Protein AF-A0A368X434-F1 (afdb_monomer)

Foldseek 3Di:
DDDPVVVVVLVVVLVVLVVLLVQCLVPVLVSVLVVLVVQLVVDPDPVSNVVSVVVNVCSVVPVVNVVVSNCSNVDAPLLCNFAVCLVCRQQNVPLVVLQVVVCVVVVHHDDSEEEDAQFLAAPDQFDPDPSNPDPRPDGDDPVVVLVVVVVCSVSSHQEYEYEHRALLPHPCSLVNLQVSSSHAYEYEHCCPPDDPVNVVSCSVSSRYYYDHDDQDPPVRRVVRD

Nearest PDB structures (foldseek):
  5v1t-assembly1_A  TM=7.705E-01  e=2.080E-06  Streptococcus suis
  7voc-assembly1_C  TM=8.929E-01  e=8.721E-05  Streptomyces griseochromogenes
  5v1s-assembly1_A  TM=6.194E-01  e=1.750E-06  Streptococcus suis
  1s2v-assembly1_A  TM=4.795E-01  e=2.158E+00  Mytilus edulis
  2dua-assembly1_A  TM=4.773E-01  e=3.046E+00  Variovorax sp. Pal2

pLDDT: mean 91.44, std 7.28, range [45.44, 98.62]

Structure (mmCIF, N/CA/C/O backbone):
data_AF-A0A368X434-F1
#
_entry.id   AF-A0A368X434-F1
#
loop_
_atom_site.group_PDB
_atom_site.id
_atom_site.type_symbol
_atom_site.label_atom_id
_atom_site.label_alt_id
_atom_site.label_comp_id
_atom_site.label_asym_id
_atom_site.label_entity_id
_atom_site.label_seq_id
_atom_site.pdbx_PDB_ins_code
_atom_site.Cartn_x
_atom_site.Cartn_y
_atom_site.Cartn_z
_atom_site.occupancy
_atom_site.B_iso_or_equiv
_atom_site.auth_seq_id
_atom_site.auth_comp_id
_atom_site.auth_asym_id
_atom_site.auth_atom_id
_atom_site.pdbx_PDB_model_num
ATOM 1 N N . MET A 1 1 ? -37.168 -1.268 6.144 1.00 45.44 1 MET A N 1
ATOM 2 C CA . MET A 1 1 ? -35.819 -0.703 5.942 1.00 45.44 1 MET A CA 1
ATOM 3 C C . MET A 1 1 ? -34.901 -1.423 6.917 1.00 45.44 1 MET A C 1
ATOM 5 O O . MET A 1 1 ? -34.927 -1.106 8.097 1.00 45.44 1 MET A O 1
ATOM 9 N N . SER A 1 2 ? -34.226 -2.485 6.481 1.00 58.44 2 SER A N 1
ATOM 10 C CA . SER A 1 2 ? -33.200 -3.151 7.290 1.00 58.44 2 SER A CA 1
ATOM 11 C C . SER A 1 2 ? -31.906 -2.361 7.135 1.00 58.44 2 SER A C 1
ATOM 13 O O . SER A 1 2 ? -31.453 -2.149 6.014 1.00 58.44 2 SER A O 1
ATOM 15 N N . ILE A 1 3 ? -31.354 -1.869 8.240 1.00 70.50 3 ILE A N 1
ATOM 16 C CA . ILE A 1 3 ? -30.022 -1.263 8.244 1.00 70.50 3 ILE A CA 1
ATOM 17 C C . ILE A 1 3 ? -29.019 -2.413 8.219 1.00 70.50 3 ILE A C 1
ATOM 19 O O . ILE A 1 3 ? -29.060 -3.276 9.094 1.00 70.50 3 ILE A O 1
ATOM 23 N N . ASP A 1 4 ? -28.142 -2.428 7.220 1.00 82.62 4 ASP A N 1
ATOM 24 C CA . ASP A 1 4 ? -26.972 -3.300 7.218 1.00 82.62 4 ASP A CA 1
ATOM 25 C C . ASP A 1 4 ? -25.975 -2.768 8.257 1.00 82.62 4 ASP A C 1
ATOM 27 O O . ASP A 1 4 ? -25.385 -1.693 8.102 1.00 82.62 4 ASP A O 1
ATOM 31 N N . PHE A 1 5 ? -25.849 -3.493 9.366 1.00 82.06 5 PHE A N 1
ATOM 32 C CA . PHE A 1 5 ? -24.992 -3.093 10.474 1.00 82.06 5 PHE A CA 1
ATOM 33 C C . PHE A 1 5 ? -23.502 -3.193 10.139 1.00 82.06 5 PHE A C 1
ATOM 35 O O . PHE A 1 5 ? -22.731 -2.416 10.700 1.00 82.06 5 PHE A O 1
ATOM 42 N N . GLU A 1 6 ? -23.089 -4.075 9.227 1.00 78.25 6 GLU A N 1
ATOM 43 C CA . GLU A 1 6 ? -21.686 -4.160 8.807 1.00 78.25 6 GLU A CA 1
ATOM 44 C C . GLU A 1 6 ? -21.321 -2.973 7.924 1.00 78.25 6 GLU A C 1
ATOM 46 O O . GLU A 1 6 ? -20.321 -2.292 8.171 1.00 78.25 6 GLU A O 1
ATOM 51 N N . LEU A 1 7 ? -22.203 -2.615 6.988 1.00 81.38 7 LEU A N 1
ATOM 52 C CA . LEU A 1 7 ? -22.040 -1.396 6.200 1.00 81.38 7 LEU A CA 1
ATOM 53 C C . LEU A 1 7 ? -22.018 -0.142 7.093 1.00 81.38 7 LEU A C 1
ATOM 55 O O . LEU A 1 7 ? -21.195 0.755 6.893 1.00 81.38 7 LEU A O 1
ATOM 59 N N . ALA A 1 8 ? -22.878 -0.084 8.115 1.00 85.12 8 ALA A N 1
ATOM 60 C CA . ALA A 1 8 ? -22.905 1.022 9.069 1.00 85.12 8 ALA A CA 1
ATOM 61 C C . ALA A 1 8 ? -21.618 1.107 9.909 1.00 85.12 8 ALA A C 1
ATOM 63 O O . ALA A 1 8 ? -21.087 2.205 10.101 1.00 85.12 8 ALA A O 1
ATOM 64 N N . LYS A 1 9 ? -21.082 -0.031 10.380 1.00 84.75 9 LYS A N 1
ATOM 65 C CA . LYS A 1 9 ? -19.790 -0.089 11.084 1.00 84.75 9 LYS A CA 1
ATOM 66 C C . LYS A 1 9 ? -18.654 0.379 10.178 1.00 84.75 9 LYS A C 1
ATOM 68 O O . LYS A 1 9 ? -17.871 1.227 10.607 1.00 84.75 9 LYS A O 1
ATOM 73 N N . LYS A 1 10 ? -18.595 -0.109 8.932 1.00 83.31 10 LYS A N 1
ATOM 74 C CA . LYS A 1 10 ? -17.589 0.295 7.936 1.00 83.31 10 LYS A CA 1
ATOM 75 C C . LYS A 1 10 ? -17.624 1.795 7.686 1.00 83.31 10 LYS A C 1
ATOM 77 O O . LYS A 1 10 ? -16.596 2.460 7.790 1.00 83.31 10 LYS A O 1
ATOM 82 N N . TYR A 1 11 ? -18.813 2.350 7.466 1.00 86.75 11 TYR A N 1
ATOM 83 C CA . TYR A 1 11 ? -18.994 3.788 7.290 1.00 86.75 11 TYR A CA 1
ATOM 84 C C . TYR A 1 11 ? -18.564 4.597 8.525 1.00 86.75 11 TYR A C 1
ATOM 86 O O . TYR A 1 11 ? -17.895 5.622 8.396 1.00 86.75 11 TYR A O 1
ATOM 94 N N . ALA A 1 12 ? -18.908 4.145 9.735 1.00 88.94 12 ALA A N 1
ATOM 95 C CA . ALA A 1 12 ? -18.505 4.821 10.966 1.00 88.94 12 ALA A CA 1
ATOM 96 C C .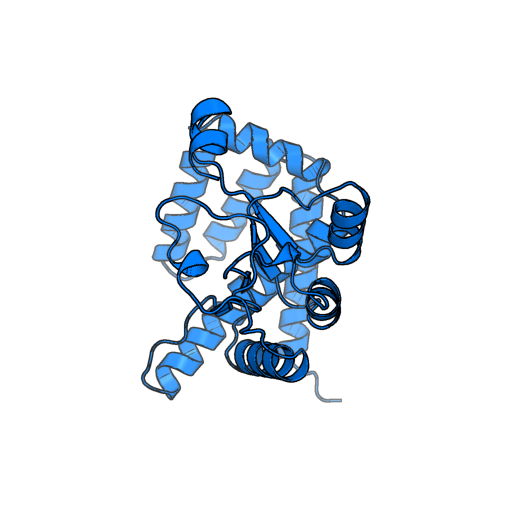 ALA A 1 12 ? -16.979 4.805 11.157 1.00 88.94 12 ALA A C 1
ATOM 98 O O . ALA A 1 12 ? -16.391 5.841 11.468 1.00 88.94 12 ALA A O 1
ATOM 99 N N . ALA A 1 13 ? -16.334 3.661 10.928 1.00 85.94 13 ALA A N 1
ATOM 100 C CA . ALA A 1 13 ? -14.883 3.527 10.994 1.00 85.94 13 ALA A CA 1
ATOM 101 C C . ALA A 1 13 ? -14.175 4.400 9.946 1.00 85.94 13 ALA A C 1
ATOM 103 O O . ALA A 1 13 ? -13.240 5.116 10.299 1.00 85.94 13 ALA A O 1
ATOM 104 N N . ASP A 1 14 ? -14.666 4.428 8.701 1.00 86.38 14 ASP A N 1
ATOM 105 C CA . ASP A 1 14 ? -14.166 5.319 7.645 1.00 86.38 14 ASP A CA 1
ATOM 106 C C . ASP A 1 14 ? -14.181 6.788 8.097 1.00 86.38 14 ASP A C 1
ATOM 108 O O . ASP A 1 14 ? -13.169 7.490 8.022 1.00 86.38 14 ASP A O 1
ATOM 112 N N . LYS A 1 15 ? -15.309 7.250 8.653 1.00 89.69 15 LYS A N 1
ATOM 113 C CA . LYS A 1 15 ? -15.434 8.620 9.169 1.00 89.69 15 LYS A CA 1
ATOM 114 C C . LYS A 1 15 ? -14.518 8.888 10.357 1.00 89.69 15 LYS A C 1
ATOM 116 O O . LYS A 1 15 ? -13.930 9.969 10.415 1.00 89.69 15 LYS A O 1
ATOM 121 N N . LEU A 1 16 ? -14.385 7.941 11.286 1.00 89.06 16 LEU A N 1
ATOM 122 C CA . LEU A 1 16 ? -13.510 8.082 12.451 1.00 89.06 16 LEU A CA 1
ATOM 123 C C . LEU A 1 16 ? -12.040 8.175 12.041 1.00 89.06 16 LEU A C 1
ATOM 125 O O . LEU A 1 16 ? -11.349 9.071 12.520 1.00 89.06 16 LEU A O 1
ATOM 129 N N . ILE A 1 17 ? -11.572 7.322 11.127 1.00 87.50 17 ILE A N 1
ATOM 130 C CA . ILE A 1 17 ? -10.186 7.368 10.644 1.00 87.50 17 ILE A CA 1
ATOM 131 C C . ILE A 1 17 ? -9.936 8.635 9.825 1.00 87.50 17 ILE A C 1
ATOM 133 O O . ILE A 1 17 ? -8.947 9.317 10.079 1.00 87.50 17 ILE A O 1
ATOM 137 N N . LYS A 1 18 ? -10.853 9.054 8.942 1.00 89.69 18 LYS A N 1
ATOM 138 C CA . LYS A 1 18 ? -10.736 10.350 8.242 1.00 89.69 18 LYS A CA 1
ATOM 139 C C . LYS A 1 18 ? -10.667 11.525 9.212 1.00 89.69 18 LYS A C 1
ATOM 141 O O . LYS A 1 18 ? -9.910 12.469 8.992 1.00 89.69 18 LYS A O 1
ATOM 146 N N . GLN A 1 19 ? -11.445 11.486 10.290 1.00 91.00 19 GLN A N 1
ATOM 147 C CA . GLN A 1 19 ? -11.397 12.517 11.319 1.00 91.00 19 GLN A CA 1
ATOM 148 C C . GLN A 1 19 ? -10.090 12.464 12.120 1.00 91.00 19 GLN A C 1
ATOM 150 O O . GLN A 1 19 ? -9.537 13.518 12.426 1.00 91.00 19 GLN A O 1
ATOM 155 N N . ALA A 1 20 ? -9.577 11.269 12.421 1.00 89.25 20 ALA A N 1
ATOM 156 C CA . ALA A 1 20 ? -8.287 11.083 13.076 1.00 89.25 20 ALA A CA 1
ATOM 157 C C . ALA A 1 20 ? -7.130 11.581 12.198 1.00 89.25 20 ALA A C 1
ATOM 159 O O . ALA A 1 20 ? -6.256 12.271 12.708 1.00 89.25 20 ALA A O 1
ATOM 160 N N . LEU A 1 21 ? -7.156 11.327 10.885 1.00 89.00 21 LEU A N 1
ATOM 161 C CA . LEU A 1 21 ? -6.181 11.863 9.929 1.00 89.00 21 LEU A CA 1
ATOM 162 C C . LEU A 1 21 ? -6.227 13.394 9.895 1.00 89.00 21 LEU A C 1
ATOM 164 O O . LEU A 1 21 ? -5.203 14.036 10.089 1.00 89.00 21 LEU A O 1
ATOM 168 N N . LYS A 1 22 ? -7.416 13.997 9.773 1.00 91.25 22 LYS A N 1
ATOM 169 C CA . LYS A 1 22 ? -7.577 15.463 9.846 1.00 91.25 22 LYS A CA 1
ATOM 170 C C . LYS A 1 22 ? -7.126 16.050 11.179 1.00 91.25 22 LYS A C 1
ATOM 172 O O . LYS A 1 22 ? -6.697 17.198 11.240 1.00 91.25 22 LYS A O 1
ATOM 177 N N . TYR A 1 23 ? -7.303 15.308 12.271 1.00 93.06 23 TYR A N 1
ATOM 178 C CA . TYR A 1 23 ? -6.805 15.713 13.577 1.00 93.06 23 TYR A CA 1
ATOM 179 C C . TYR A 1 23 ? -5.279 15.673 13.589 1.00 93.06 23 TYR A C 1
ATOM 181 O O . TYR A 1 23 ? -4.653 16.673 13.922 1.00 93.06 23 TYR A O 1
ATOM 189 N N . LEU A 1 24 ? -4.693 14.567 13.133 1.00 91.44 24 LEU A N 1
ATOM 190 C CA . LEU A 1 24 ? -3.254 14.384 13.013 1.00 91.44 24 LEU A CA 1
ATOM 191 C C . LEU A 1 24 ? -2.601 15.494 12.177 1.00 91.44 24 LEU A C 1
ATOM 193 O O . LEU A 1 24 ? -1.612 16.060 12.610 1.00 91.44 24 LEU A O 1
ATOM 197 N N . GLU A 1 25 ? -3.181 15.878 11.041 1.00 90.62 25 GLU A N 1
ATOM 198 C CA . GLU A 1 25 ? -2.638 16.917 10.149 1.00 90.62 25 GLU A CA 1
ATOM 199 C C . GLU A 1 25 ? -2.456 18.296 10.814 1.00 90.62 25 GLU A C 1
ATOM 201 O O . GLU A 1 25 ? -1.542 19.042 10.455 1.00 90.62 25 GLU A O 1
ATOM 206 N N . LYS A 1 26 ? -3.298 18.646 11.797 1.00 92.94 26 LYS A N 1
ATOM 207 C CA . LYS A 1 26 ? -3.257 19.965 12.461 1.00 92.94 26 LYS A CA 1
ATOM 208 C C . LYS A 1 26 ? -2.011 20.171 13.313 1.00 92.94 26 LYS A C 1
ATOM 210 O O . LYS A 1 26 ? -1.481 21.275 13.356 1.00 92.94 26 LYS A O 1
ATOM 215 N N . ASP A 1 27 ? -1.599 19.124 14.013 1.00 92.50 27 ASP A N 1
ATOM 216 C CA . ASP A 1 27 ? -0.396 19.093 14.841 1.00 92.50 27 ASP A CA 1
ATOM 217 C C . ASP A 1 27 ? 0.080 17.639 14.910 1.00 92.50 27 ASP A C 1
ATOM 219 O O . ASP A 1 27 ? -0.289 16.910 15.837 1.00 92.50 27 ASP A O 1
ATOM 223 N N . PRO A 1 28 ? 0.844 17.172 13.902 1.00 90.75 28 PRO A N 1
ATOM 224 C CA . PRO A 1 28 ? 1.226 15.771 13.822 1.00 90.75 28 PRO A CA 1
ATOM 225 C C . PRO A 1 28 ? 1.978 15.300 15.060 1.00 90.75 28 PRO A C 1
ATOM 227 O O . PRO A 1 28 ? 1.863 14.134 15.427 1.00 90.75 28 PRO A O 1
ATOM 230 N N . GLU A 1 29 ? 2.723 16.190 15.722 1.00 88.12 29 GLU A N 1
ATOM 231 C CA . GLU A 1 29 ? 3.570 15.787 16.831 1.00 88.12 29 GLU A CA 1
ATOM 232 C C . GLU A 1 29 ? 2.774 15.466 18.095 1.00 88.12 29 GLU A C 1
ATOM 234 O O . GLU A 1 29 ? 2.978 14.406 18.698 1.00 88.12 29 GLU A O 1
ATOM 239 N N . GLU A 1 30 ? 1.872 16.368 18.475 1.00 89.56 30 GLU A N 1
ATOM 240 C CA . GLU A 1 30 ? 1.053 16.223 19.678 1.00 89.56 30 GLU A CA 1
ATOM 241 C C . GLU A 1 30 ? -0.153 15.311 19.431 1.00 89.56 30 GLU A C 1
ATOM 243 O O . GLU A 1 30 ? -0.470 14.434 20.243 1.00 89.56 30 GLU A O 1
ATOM 248 N N . ASN A 1 31 ? -0.815 15.449 18.279 1.00 93.69 31 ASN A N 1
ATOM 249 C CA . ASN A 1 31 ? -2.068 14.742 18.021 1.00 93.69 31 ASN A CA 1
ATOM 250 C C . ASN A 1 31 ? -1.860 13.243 17.808 1.00 93.69 31 ASN A C 1
ATOM 252 O O . ASN A 1 31 ? -2.751 12.458 18.129 1.00 93.69 31 ASN A O 1
ATOM 256 N N . PHE A 1 32 ? -0.685 12.815 17.343 1.00 91.56 32 PHE A N 1
ATOM 257 C CA . PHE A 1 32 ? -0.368 11.392 17.241 1.00 91.56 32 PHE A CA 1
ATOM 258 C C . PHE A 1 32 ? -0.341 10.698 18.599 1.00 91.56 32 PHE A C 1
ATOM 260 O O . PHE A 1 32 ? -0.950 9.641 18.754 1.00 91.56 32 PHE A O 1
ATOM 267 N N . LEU A 1 33 ? 0.290 11.308 19.607 1.00 91.25 33 LEU A N 1
ATOM 268 C CA . LEU A 1 33 ? 0.293 10.763 20.966 1.00 91.25 33 LEU A CA 1
ATOM 269 C C . LEU A 1 33 ? -1.126 10.660 21.528 1.00 91.25 33 LEU A C 1
ATOM 271 O O . LEU A 1 33 ? -1.478 9.638 22.112 1.00 91.25 33 LEU A O 1
ATOM 275 N N . GLN A 1 34 ? -1.961 11.670 21.283 1.00 91.94 34 GLN A N 1
ATOM 276 C CA . GLN A 1 34 ? -3.352 11.663 21.731 1.00 91.94 34 GLN A CA 1
ATOM 277 C C . GLN A 1 34 ? -4.197 10.597 21.020 1.00 91.94 34 GLN A C 1
ATOM 279 O O . GLN A 1 34 ? -5.016 9.934 21.658 1.00 91.94 34 GLN A O 1
ATOM 284 N N . ILE A 1 35 ? -3.984 10.383 19.717 1.00 90.25 35 ILE A N 1
ATOM 285 C CA . ILE A 1 35 ? -4.623 9.293 18.965 1.00 90.25 35 ILE A CA 1
ATOM 286 C C . ILE A 1 35 ? -4.224 7.939 19.561 1.00 90.25 35 ILE A C 1
ATOM 288 O O . ILE A 1 35 ? -5.091 7.094 19.788 1.00 90.25 35 ILE A O 1
ATOM 292 N N . LEU A 1 36 ? -2.940 7.741 19.872 1.00 90.00 36 LEU A N 1
ATOM 293 C CA . LEU A 1 36 ? -2.462 6.515 20.513 1.00 90.00 36 LEU A CA 1
ATOM 294 C C . LEU A 1 36 ? -3.047 6.334 21.921 1.00 90.00 36 LEU A C 1
ATOM 296 O O . LEU A 1 36 ? -3.423 5.221 22.273 1.00 90.00 36 LEU A O 1
ATOM 300 N N . AS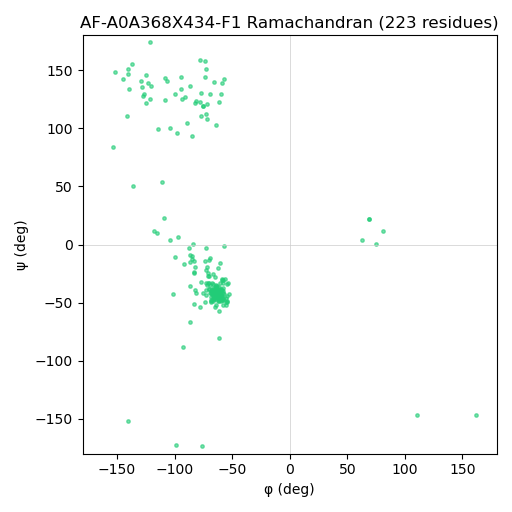P A 1 37 ? -3.193 7.404 22.706 1.00 90.94 37 ASP A N 1
ATOM 301 C CA . ASP A 1 37 ? -3.836 7.356 24.027 1.00 90.94 37 ASP A CA 1
ATOM 302 C C . ASP A 1 37 ? -5.310 6.937 23.945 1.00 90.94 37 ASP A C 1
ATOM 304 O O . ASP A 1 37 ? -5.795 6.171 24.783 1.00 90.94 37 ASP A O 1
ATOM 308 N N . ILE A 1 38 ? -6.039 7.424 22.936 1.00 88.25 38 ILE A N 1
ATOM 309 C CA . ILE A 1 38 ? -7.415 6.991 22.665 1.00 88.25 38 ILE A CA 1
ATOM 310 C C . ILE A 1 38 ? -7.418 5.517 22.244 1.00 88.25 38 ILE A C 1
ATOM 312 O O . ILE A 1 38 ? -8.192 4.728 22.788 1.00 88.25 38 ILE A O 1
ATOM 316 N N . GLY A 1 39 ? -6.526 5.129 21.330 1.00 84.88 39 GLY A N 1
ATOM 317 C CA . GLY A 1 39 ? -6.377 3.748 20.875 1.00 84.88 39 GLY A CA 1
ATOM 318 C C . GLY A 1 39 ? -6.089 2.775 22.021 1.00 84.88 39 GLY A C 1
ATOM 319 O O . GLY A 1 39 ? -6.716 1.723 22.103 1.00 84.88 39 GLY A O 1
ATOM 320 N N . GLU A 1 40 ? -5.210 3.144 22.956 1.00 85.94 40 GLU A N 1
ATOM 321 C CA . GLU A 1 40 ? -4.861 2.330 24.128 1.00 85.94 40 GLU A CA 1
ATOM 322 C C . GLU A 1 40 ? -6.079 2.079 25.031 1.00 85.94 40 GLU A C 1
ATOM 324 O O . GLU A 1 40 ? -6.257 0.969 25.536 1.00 85.94 40 GLU A O 1
ATOM 329 N N . LYS A 1 41 ? -6.951 3.085 25.195 1.00 87.50 41 LYS A N 1
ATOM 330 C CA . LYS A 1 41 ? -8.202 2.968 25.966 1.00 87.50 41 LYS A CA 1
ATOM 331 C C . LYS A 1 41 ? -9.251 2.100 25.270 1.00 87.50 41 LYS A C 1
ATOM 333 O O . LYS A 1 41 ? -10.039 1.448 25.950 1.00 87.50 41 LYS A O 1
ATOM 338 N N . LEU A 1 42 ? -9.281 2.110 23.937 1.00 82.12 42 LEU A N 1
ATOM 339 C CA . LEU A 1 42 ? -10.222 1.321 23.134 1.00 82.12 42 LEU A CA 1
ATOM 340 C C . LEU A 1 42 ? -9.753 -0.124 22.911 1.00 82.12 42 LEU A C 1
ATOM 342 O O . LEU A 1 42 ? -10.574 -1.009 22.660 1.00 82.12 42 LEU A O 1
ATOM 346 N N . ALA A 1 43 ? -8.447 -0.380 23.003 1.00 79.38 43 ALA A N 1
ATOM 347 C CA . ALA A 1 43 ? -7.869 -1.699 22.810 1.00 79.38 43 ALA A CA 1
ATOM 348 C C . ALA A 1 43 ? -8.406 -2.703 23.846 1.00 79.38 43 ALA A C 1
ATOM 350 O O . ALA A 1 43 ? -8.255 -2.532 25.056 1.00 79.38 43 ALA A O 1
ATOM 351 N N . ARG A 1 44 ? -9.013 -3.793 23.361 1.00 79.69 44 ARG A N 1
ATOM 352 C CA . ARG A 1 44 ? -9.573 -4.855 24.216 1.00 79.69 44 ARG A CA 1
ATOM 353 C C . ARG A 1 44 ? -8.548 -5.916 24.610 1.00 79.69 44 ARG A C 1
ATOM 355 O O . ARG A 1 44 ? -8.606 -6.413 25.728 1.00 79.69 44 ARG A O 1
ATOM 362 N N . ARG A 1 45 ? -7.622 -6.253 23.707 1.00 76.50 45 ARG A N 1
ATOM 363 C CA . ARG A 1 45 ? -6.614 -7.303 23.912 1.00 76.50 45 ARG A CA 1
ATOM 364 C C . ARG A 1 45 ? -5.303 -6.723 24.448 1.00 76.50 45 ARG A C 1
ATOM 366 O O . ARG A 1 45 ? -4.886 -5.635 24.045 1.00 76.50 45 ARG A O 1
ATOM 373 N N . ASP A 1 46 ? -4.633 -7.465 25.326 1.00 83.19 46 ASP A N 1
ATOM 374 C CA . ASP A 1 46 ? -3.400 -7.004 25.977 1.00 83.19 46 ASP A CA 1
ATOM 375 C C . ASP A 1 46 ? -2.226 -6.868 25.004 1.00 83.19 46 ASP A C 1
ATOM 377 O O . ASP A 1 46 ? -1.431 -5.936 25.121 1.00 83.19 46 ASP A O 1
ATOM 381 N N . ASN A 1 47 ? -2.154 -7.725 23.984 1.00 79.50 47 ASN A N 1
ATOM 382 C CA . ASN A 1 47 ? -1.160 -7.601 22.918 1.00 79.50 47 ASN A CA 1
ATOM 383 C C . ASN A 1 47 ? -1.298 -6.265 22.157 1.00 79.50 47 ASN A C 1
ATOM 385 O O . ASN A 1 47 ? -0.289 -5.621 21.881 1.00 79.50 47 ASN A O 1
ATOM 389 N N . HIS A 1 48 ? -2.523 -5.796 21.889 1.00 79.38 48 HIS A N 1
ATOM 390 C CA . HIS A 1 48 ? -2.760 -4.510 21.222 1.00 79.38 48 HIS A CA 1
ATOM 391 C C . HIS A 1 48 ? -2.367 -3.332 22.121 1.00 79.38 48 HIS A C 1
ATOM 393 O O . HIS A 1 48 ? -1.715 -2.396 21.662 1.00 79.38 48 HIS A O 1
ATOM 399 N N . LYS A 1 49 ? -2.695 -3.392 23.419 1.00 85.12 49 LYS A N 1
ATOM 400 C CA . LYS A 1 49 ? -2.255 -2.376 24.392 1.00 85.12 49 LYS A CA 1
ATOM 401 C C . LYS A 1 49 ? -0.730 -2.300 24.461 1.00 85.12 49 LYS A C 1
ATOM 403 O O . LYS A 1 49 ? -0.167 -1.208 24.452 1.00 85.12 49 LYS A O 1
ATOM 408 N N . ASN A 1 50 ? -0.057 -3.449 24.494 1.00 88.06 50 ASN A N 1
ATOM 409 C CA . ASN A 1 50 ? 1.402 -3.515 24.521 1.00 88.06 50 ASN A CA 1
ATOM 410 C C . ASN A 1 50 ? 2.023 -2.965 23.232 1.00 88.06 50 ASN A C 1
ATOM 412 O O . ASN A 1 50 ? 2.970 -2.186 23.311 1.00 88.06 50 ASN A O 1
ATOM 416 N N . ALA A 1 51 ? 1.458 -3.285 22.065 1.00 85.69 51 ALA A N 1
ATOM 417 C CA . ALA A 1 51 ? 1.899 -2.719 20.793 1.00 85.69 51 ALA A CA 1
ATOM 418 C C . ALA A 1 51 ? 1.802 -1.183 20.791 1.00 85.69 51 ALA A C 1
ATOM 420 O O . ALA A 1 51 ? 2.767 -0.507 20.446 1.00 85.69 51 ALA A O 1
ATOM 421 N N . ILE A 1 52 ? 0.685 -0.619 21.264 1.00 87.75 52 ILE A N 1
ATOM 422 C CA . ILE A 1 52 ? 0.504 0.839 21.351 1.00 87.75 52 ILE A CA 1
ATOM 423 C C . ILE A 1 52 ? 1.528 1.474 22.300 1.00 87.75 52 ILE A C 1
ATOM 425 O O . ILE A 1 52 ? 2.111 2.506 21.966 1.00 87.75 52 ILE A O 1
ATOM 429 N N . LYS A 1 53 ? 1.810 0.852 23.452 1.00 91.38 53 LYS A N 1
ATOM 430 C CA . LYS A 1 53 ? 2.852 1.331 24.377 1.00 91.38 53 LYS A CA 1
ATOM 431 C C . LYS A 1 53 ? 4.233 1.354 23.726 1.00 91.38 53 LYS A C 1
ATOM 433 O O . LYS A 1 53 ? 4.941 2.348 23.864 1.00 91.38 53 LYS A O 1
ATOM 438 N N . ILE A 1 54 ? 4.589 0.304 22.986 1.00 92.00 54 ILE A N 1
ATOM 439 C CA . ILE A 1 54 ? 5.854 0.231 22.242 1.00 92.00 54 ILE A CA 1
ATOM 440 C C . ILE A 1 54 ? 5.917 1.337 21.182 1.00 92.00 54 ILE A C 1
ATOM 442 O O . ILE A 1 54 ? 6.927 2.029 21.083 1.00 92.00 54 ILE A O 1
ATOM 446 N N . ILE A 1 55 ? 4.834 1.563 20.430 1.00 90.88 55 ILE A N 1
ATOM 447 C CA . ILE A 1 55 ? 4.765 2.638 19.427 1.00 90.88 55 ILE A CA 1
ATOM 448 C C . ILE A 1 55 ? 4.955 4.010 20.088 1.00 90.88 55 ILE A C 1
ATOM 450 O O . ILE A 1 55 ? 5.742 4.818 19.596 1.00 90.88 55 ILE A O 1
ATOM 454 N N . LYS A 1 56 ? 4.286 4.268 21.221 1.00 91.75 56 LYS A N 1
ATOM 455 C CA . LYS A 1 56 ? 4.431 5.518 21.987 1.00 91.75 56 LYS A CA 1
ATOM 456 C C . LYS A 1 56 ? 5.865 5.725 22.465 1.00 91.75 56 LYS A C 1
ATOM 458 O O . LYS A 1 56 ? 6.376 6.839 22.375 1.00 91.75 56 LYS A O 1
ATOM 463 N N . GLU A 1 57 ? 6.507 4.674 22.966 1.00 92.88 57 GLU A N 1
ATOM 464 C CA . GLU A 1 57 ? 7.890 4.748 23.433 1.00 92.88 57 GLU A CA 1
ATOM 465 C C . GLU A 1 57 ? 8.855 5.017 22.275 1.00 92.88 57 GLU A C 1
ATOM 467 O O . GLU A 1 57 ? 9.632 5.969 22.329 1.00 92.88 57 GLU A O 1
ATOM 472 N N . ASN A 1 58 ? 8.736 4.264 21.180 1.00 91.75 58 ASN A N 1
ATOM 473 C CA . ASN A 1 58 ? 9.545 4.462 19.977 1.00 91.75 58 ASN A CA 1
ATOM 474 C C . ASN A 1 58 ? 9.378 5.874 19.408 1.00 91.75 58 ASN A C 1
ATOM 476 O O . ASN A 1 58 ? 10.359 6.513 19.035 1.00 91.75 58 ASN A O 1
ATOM 480 N N . TYR A 1 59 ? 8.150 6.397 19.385 1.00 90.12 59 TYR A N 1
ATOM 481 C CA . TYR A 1 59 ? 7.874 7.759 18.939 1.00 90.12 59 TYR A CA 1
ATOM 482 C C . TYR A 1 59 ? 8.603 8.819 19.780 1.00 90.12 59 TYR A C 1
ATOM 484 O O . TYR A 1 59 ? 9.113 9.807 19.246 1.00 90.12 59 TYR A O 1
ATOM 492 N N . LYS A 1 60 ? 8.691 8.620 21.101 1.00 88.94 60 LYS A N 1
ATOM 493 C CA . LYS A 1 60 ? 9.394 9.543 22.004 1.00 88.94 60 LYS A CA 1
ATOM 494 C C . LYS A 1 60 ? 10.909 9.461 21.851 1.00 88.94 60 LYS A C 1
ATOM 496 O O . LYS A 1 60 ? 11.565 10.502 21.891 1.00 88.94 60 LYS A O 1
ATOM 501 N N . THR A 1 61 ? 11.442 8.256 21.667 1.00 91.75 61 THR A N 1
ATOM 502 C CA . THR A 1 61 ? 12.886 7.973 21.691 1.00 91.75 61 THR A CA 1
ATOM 503 C C . THR A 1 61 ? 13.558 8.039 20.323 1.00 91.75 61 THR A C 1
ATOM 505 O O . THR A 1 61 ? 14.777 8.175 20.261 1.00 91.75 61 THR A O 1
ATOM 508 N N . THR A 1 62 ? 12.794 7.998 19.226 1.00 91.94 62 THR A N 1
ATOM 509 C CA . THR A 1 62 ? 13.330 7.942 17.859 1.00 91.94 62 THR A CA 1
ATOM 510 C C . THR A 1 62 ? 12.994 9.220 17.078 1.00 91.94 62 THR A C 1
ATOM 512 O O . THR A 1 62 ? 11.902 9.332 16.512 1.00 91.94 62 THR A O 1
ATOM 515 N N . PRO A 1 63 ? 13.932 10.184 16.954 1.00 89.88 63 PRO A N 1
ATOM 516 C CA . PRO A 1 63 ? 13.702 11.449 16.242 1.00 89.88 63 PRO A CA 1
ATOM 517 C C . PRO A 1 63 ? 13.247 11.274 14.788 1.00 89.88 63 PRO A C 1
ATOM 519 O O . PRO A 1 63 ? 12.516 12.106 14.249 1.00 89.88 63 PRO A O 1
ATOM 522 N N . LEU A 1 64 ? 13.663 10.176 14.153 1.00 88.94 64 LEU A N 1
ATOM 523 C CA . LEU A 1 64 ? 13.312 9.864 12.775 1.00 88.94 64 LEU A CA 1
ATOM 524 C C . LEU A 1 64 ? 11.803 9.634 12.597 1.00 88.94 64 LEU A C 1
ATOM 526 O O . LEU A 1 64 ? 11.236 10.115 11.619 1.00 88.94 64 LEU A O 1
ATOM 530 N N . ILE A 1 65 ? 11.138 8.986 13.560 1.00 87.44 65 ILE A N 1
ATOM 531 C CA . ILE A 1 65 ? 9.686 8.751 13.503 1.00 87.44 65 ILE A CA 1
ATOM 532 C C . ILE A 1 65 ? 8.945 10.091 13.518 1.00 87.44 65 ILE A C 1
ATOM 534 O O . ILE A 1 65 ? 8.075 10.317 12.680 1.00 87.44 65 ILE A O 1
ATOM 538 N N . LYS A 1 66 ? 9.352 11.025 14.389 1.00 85.88 66 LYS A N 1
ATOM 539 C CA . LYS A 1 66 ? 8.795 12.389 14.423 1.00 85.88 66 LYS A CA 1
ATOM 540 C C . LYS A 1 66 ? 8.973 13.108 13.088 1.00 85.88 66 LYS A C 1
ATOM 542 O O . LYS A 1 66 ? 8.043 13.733 12.588 1.00 85.88 66 LYS A O 1
ATOM 547 N N . LYS A 1 67 ? 10.162 12.996 12.484 1.00 88.88 67 LYS A N 1
ATOM 548 C CA . LYS A 1 67 ? 10.456 13.604 11.179 1.00 88.88 67 LYS A CA 1
ATOM 549 C C . LYS A 1 67 ? 9.541 13.065 10.077 1.00 88.88 67 LYS A C 1
ATOM 551 O O . LYS A 1 67 ? 9.052 13.858 9.280 1.00 88.88 67 LYS A O 1
ATOM 556 N N . TYR A 1 68 ? 9.314 11.754 10.018 1.00 87.88 68 TYR A N 1
ATOM 557 C CA . TYR A 1 68 ? 8.416 11.163 9.021 1.00 87.88 68 TYR A CA 1
ATOM 558 C C . TYR A 1 68 ? 6.954 11.508 9.278 1.00 87.88 68 TYR A C 1
ATOM 560 O O . TYR A 1 68 ? 6.231 11.810 8.336 1.00 87.88 68 TYR A O 1
ATOM 568 N N . LEU A 1 69 ? 6.532 11.543 10.539 1.00 87.06 69 LEU A N 1
ATOM 569 C CA . LEU A 1 69 ? 5.163 11.888 10.895 1.00 87.06 69 LEU A CA 1
ATOM 570 C C . LEU A 1 69 ? 4.783 13.309 10.460 1.00 87.06 69 LEU A C 1
ATOM 572 O O . LEU A 1 69 ? 3.677 13.522 9.977 1.00 87.06 69 LEU A O 1
ATOM 576 N N . LYS A 1 70 ? 5.712 14.270 10.539 1.00 87.88 70 LYS A N 1
ATOM 577 C CA . LYS A 1 70 ? 5.502 15.639 10.027 1.00 87.88 70 LYS A CA 1
ATOM 578 C C . LYS A 1 70 ? 5.177 15.681 8.537 1.00 87.88 70 LYS A C 1
ATOM 580 O O . LYS A 1 70 ? 4.436 16.558 8.105 1.00 87.88 70 LYS A O 1
ATOM 585 N N . LYS A 1 71 ? 5.688 14.714 7.771 1.00 90.38 71 LYS A N 1
ATOM 586 C CA . LYS A 1 71 ? 5.422 14.605 6.335 1.00 90.38 71 LYS A CA 1
ATOM 587 C C . LYS A 1 71 ? 4.010 14.126 6.018 1.00 90.38 71 LYS A C 1
ATOM 589 O O . LYS A 1 71 ? 3.655 14.097 4.850 1.00 90.38 71 LYS A O 1
ATOM 594 N N . ILE A 1 72 ? 3.177 13.794 7.012 1.00 88.56 72 ILE A N 1
ATOM 595 C CA . ILE A 1 72 ? 1.763 13.469 6.775 1.00 88.56 72 ILE A CA 1
ATOM 596 C C . ILE A 1 72 ? 1.057 14.587 5.997 1.00 88.56 72 ILE A C 1
ATOM 598 O O . ILE A 1 72 ? 0.208 14.302 5.161 1.00 88.56 72 ILE A O 1
ATOM 602 N N . ASN A 1 73 ? 1.447 15.848 6.203 1.00 88.50 73 ASN A N 1
ATOM 603 C CA . ASN A 1 73 ? 0.891 16.994 5.483 1.00 88.50 73 ASN A CA 1
ATOM 604 C C . ASN A 1 73 ? 1.356 17.078 4.021 1.00 88.50 73 ASN A C 1
ATOM 606 O O . ASN A 1 73 ? 0.634 17.635 3.201 1.00 88.50 73 ASN A O 1
ATOM 610 N N . ASP A 1 74 ? 2.488 16.456 3.690 1.00 91.75 74 ASP A N 1
ATOM 611 C CA . ASP A 1 74 ? 3.040 16.398 2.333 1.00 91.75 74 ASP A CA 1
ATOM 612 C C . ASP A 1 74 ? 2.431 15.248 1.508 1.00 91.75 74 ASP A C 1
ATOM 614 O O . ASP A 1 74 ? 2.609 15.186 0.294 1.00 91.75 74 ASP A O 1
ATOM 618 N N . ILE A 1 75 ? 1.715 14.316 2.150 1.00 91.50 75 ILE A N 1
ATOM 619 C CA . ILE A 1 75 ? 1.079 13.184 1.467 1.00 91.50 75 ILE A CA 1
ATOM 620 C C . ILE A 1 75 ? -0.191 13.662 0.754 1.00 91.50 75 ILE A C 1
ATOM 622 O O . ILE A 1 75 ? -1.064 14.300 1.356 1.00 91.50 75 ILE A O 1
ATOM 626 N N . ALA A 1 76 ? -0.316 13.294 -0.522 1.00 93.62 76 ALA A N 1
ATOM 627 C CA . ALA A 1 76 ? -1.466 13.625 -1.351 1.00 93.62 76 ALA A CA 1
ATOM 628 C C . ALA A 1 76 ? -2.792 13.121 -0.737 1.00 93.62 76 ALA A C 1
ATOM 630 O O . ALA A 1 76 ? -2.846 12.018 -0.179 1.00 93.62 76 ALA A O 1
ATOM 631 N N . PRO A 1 77 ? -3.898 13.881 -0.858 1.00 93.38 77 PRO A N 1
ATOM 632 C CA . PRO A 1 77 ? -5.202 13.444 -0.367 1.00 93.38 77 PRO A CA 1
ATOM 633 C C . PRO A 1 77 ? -5.680 12.118 -0.969 1.00 93.38 77 PRO A C 1
ATOM 635 O O . PRO A 1 77 ? -6.342 11.358 -0.265 1.00 93.38 77 PRO A O 1
ATOM 638 N N . SER A 1 78 ? -5.349 11.826 -2.232 1.00 94.44 78 SER A N 1
ATOM 639 C CA . SER A 1 78 ? -5.669 10.541 -2.869 1.00 94.44 78 SER A CA 1
ATOM 640 C C . SER A 1 78 ? -5.018 9.383 -2.115 1.00 94.44 78 SER A C 1
ATOM 642 O O . SER A 1 78 ? -5.722 8.485 -1.676 1.00 94.44 78 SER A O 1
ATOM 644 N N . TYR A 1 79 ? -3.723 9.479 -1.807 1.00 94.88 79 TYR A N 1
ATOM 645 C CA . TYR A 1 79 ? -2.989 8.496 -0.999 1.00 94.88 79 TYR A CA 1
ATOM 646 C C . TYR A 1 79 ? -3.538 8.313 0.416 1.00 94.88 79 TYR A C 1
ATOM 648 O O . TYR A 1 79 ? -3.605 7.198 0.939 1.00 94.88 79 TYR A O 1
ATOM 656 N N . LYS A 1 80 ? -3.948 9.409 1.060 1.00 92.00 80 LYS A N 1
ATOM 657 C CA . LYS A 1 80 ? -4.569 9.333 2.388 1.00 92.00 80 LYS A CA 1
ATOM 658 C C . LYS A 1 80 ? -5.911 8.622 2.336 1.00 92.00 80 LYS A C 1
ATOM 660 O O . LYS A 1 80 ? -6.198 7.847 3.237 1.00 92.00 80 LYS A O 1
ATOM 665 N N . ASN A 1 81 ? -6.725 8.901 1.319 1.00 90.75 81 ASN A N 1
ATOM 666 C CA . ASN A 1 81 ? -8.072 8.350 1.184 1.00 90.75 81 ASN A CA 1
ATOM 667 C C . ASN A 1 81 ? -8.110 6.953 0.551 1.00 90.75 81 ASN A C 1
ATOM 669 O O . ASN A 1 81 ? -9.073 6.241 0.803 1.00 90.75 81 ASN A O 1
ATOM 673 N N . GLY A 1 82 ? -7.103 6.584 -0.239 1.00 94.69 82 GLY A N 1
ATOM 674 C CA . GLY A 1 82 ? -6.929 5.263 -0.834 1.00 94.69 82 GLY A CA 1
ATOM 675 C C . GLY A 1 82 ? -6.060 4.393 0.063 1.00 94.69 82 GLY A C 1
ATOM 676 O O . GLY A 1 82 ? -6.567 3.717 0.954 1.00 94.69 82 GLY A O 1
ATOM 677 N N . LEU A 1 83 ? -4.738 4.455 -0.112 1.00 95.19 83 LEU A N 1
ATOM 678 C CA . LEU A 1 83 ? -3.787 3.546 0.530 1.00 95.19 83 LEU A CA 1
ATOM 679 C C . LEU A 1 83 ? -3.917 3.510 2.059 1.00 95.19 83 LEU A C 1
ATOM 681 O O . LEU A 1 83 ? -4.044 2.427 2.628 1.00 95.19 83 LEU A O 1
ATOM 685 N N . LEU A 1 84 ? -3.898 4.664 2.743 1.00 91.88 84 LEU A N 1
ATOM 686 C CA . LEU A 1 84 ? -3.961 4.669 4.214 1.00 91.88 84 LEU A CA 1
ATOM 687 C C . LEU A 1 84 ? -5.318 4.174 4.727 1.00 91.88 84 LEU A C 1
ATOM 689 O O . LEU A 1 84 ? -5.364 3.431 5.708 1.00 91.88 84 LEU A O 1
ATOM 693 N N . MET A 1 85 ? -6.420 4.547 4.070 1.00 91.38 85 MET A N 1
ATOM 694 C CA . MET A 1 85 ? -7.743 4.046 4.446 1.00 91.38 85 MET A CA 1
ATOM 695 C C . MET A 1 85 ? -7.859 2.547 4.207 1.00 91.38 85 MET A C 1
ATOM 697 O O . MET A 1 85 ? -8.305 1.837 5.101 1.00 91.38 85 MET A O 1
ATOM 701 N N . ASN A 1 86 ? -7.420 2.038 3.060 1.00 94.38 86 ASN A N 1
ATOM 702 C CA . ASN A 1 86 ? -7.490 0.610 2.771 1.00 94.38 86 ASN A CA 1
ATOM 703 C C . ASN A 1 86 ? -6.605 -0.190 3.731 1.00 94.38 86 ASN A C 1
ATOM 705 O O . ASN A 1 86 ? -7.029 -1.228 4.236 1.00 94.38 86 ASN A O 1
ATOM 709 N N . PHE A 1 87 ? -5.428 0.331 4.080 1.00 93.25 87 PHE A N 1
ATOM 710 C CA . PHE A 1 87 ? -4.537 -0.290 5.055 1.00 93.25 87 PHE A CA 1
ATOM 711 C C . PHE A 1 87 ? -5.147 -0.333 6.466 1.00 93.25 87 PHE A C 1
ATOM 713 O O . PHE A 1 87 ? -5.229 -1.395 7.082 1.00 93.25 87 PHE A O 1
ATOM 720 N N . PHE A 1 88 ? -5.600 0.805 7.001 1.00 87.44 88 PHE A N 1
ATOM 721 C CA . PHE A 1 88 ? -6.080 0.867 8.386 1.00 87.44 88 PHE A CA 1
ATOM 722 C C . PHE A 1 88 ? -7.530 0.404 8.549 1.00 87.44 88 PHE A C 1
ATOM 724 O O . PHE A 1 88 ? -7.849 -0.251 9.536 1.00 87.44 88 PHE A O 1
ATOM 731 N N . VAL A 1 89 ? -8.418 0.740 7.616 1.00 88.00 89 VAL A N 1
ATOM 732 C CA . VAL A 1 89 ? -9.847 0.417 7.704 1.00 88.00 89 VAL A CA 1
ATOM 733 C C . VAL A 1 89 ? -10.110 -0.968 7.140 1.00 88.00 89 VAL A C 1
ATOM 735 O O . VAL A 1 89 ? -10.466 -1.866 7.901 1.00 88.00 89 VAL A O 1
ATOM 738 N N . ASN A 1 90 ? -9.923 -1.155 5.833 1.00 90.44 90 ASN A N 1
ATOM 739 C CA . ASN A 1 90 ? -10.336 -2.395 5.176 1.00 90.44 90 ASN A CA 1
ATOM 740 C C . ASN A 1 90 ? -9.472 -3.577 5.627 1.00 90.44 90 ASN A C 1
ATOM 742 O O . ASN A 1 90 ? -10.017 -4.587 6.053 1.00 90.44 90 ASN A O 1
ATOM 746 N N . SER A 1 91 ? -8.147 -3.432 5.618 1.00 91.88 91 SER A N 1
ATOM 747 C CA . SER A 1 91 ? -7.223 -4.510 5.977 1.00 91.88 91 SER A CA 1
ATOM 748 C C . SER A 1 91 ? -7.122 -4.721 7.492 1.00 91.88 91 SER A C 1
ATOM 750 O O . SER A 1 91 ? -7.361 -5.826 7.975 1.00 91.88 91 SER A O 1
ATOM 752 N N . ALA A 1 92 ? -6.823 -3.681 8.279 1.00 87.50 92 ALA A N 1
ATOM 753 C CA . ALA A 1 92 ? -6.575 -3.871 9.711 1.00 87.50 92 ALA A CA 1
ATOM 754 C C . ALA A 1 92 ? -7.847 -3.930 10.582 1.00 87.50 92 ALA A C 1
ATOM 756 O O . ALA A 1 92 ? -7.983 -4.841 11.395 1.00 87.50 92 ALA A O 1
ATOM 757 N N . ILE A 1 93 ? -8.768 -2.964 10.467 1.00 84.31 93 ILE A N 1
ATOM 758 C CA . ILE A 1 93 ? -9.939 -2.880 11.364 1.00 84.31 93 ILE A CA 1
ATOM 759 C C . ILE A 1 93 ? -11.007 -3.923 11.022 1.00 84.31 93 ILE A C 1
ATOM 761 O O . ILE A 1 93 ? -11.582 -4.496 11.945 1.00 84.31 93 ILE A O 1
ATOM 765 N N . PHE A 1 94 ? -11.285 -4.153 9.735 1.00 85.88 94 PHE A N 1
ATOM 766 C CA . PHE A 1 94 ? -12.319 -5.103 9.298 1.00 85.88 94 PHE A CA 1
ATOM 767 C C . PHE A 1 94 ? -11.751 -6.444 8.834 1.00 85.88 94 PHE A C 1
ATOM 769 O O . PHE A 1 94 ? -12.290 -7.479 9.214 1.00 85.88 94 PHE A O 1
ATOM 776 N N . GLY A 1 95 ? -10.655 -6.429 8.072 1.00 89.06 95 GLY A N 1
ATOM 777 C CA . GLY A 1 95 ? -10.030 -7.629 7.523 1.00 89.06 95 GLY A CA 1
ATOM 778 C C . GLY A 1 95 ? -9.546 -8.583 8.608 1.00 89.06 95 GLY A C 1
ATOM 779 O O . GLY A 1 95 ? -10.020 -9.710 8.670 1.00 89.06 95 GLY A O 1
ATOM 780 N N . ILE A 1 96 ? -8.683 -8.124 9.522 1.00 89.12 96 ILE A N 1
ATOM 781 C CA . ILE A 1 96 ? -8.093 -8.986 10.565 1.00 89.12 96 ILE A CA 1
ATOM 782 C C . ILE A 1 96 ? -9.145 -9.720 11.422 1.00 89.12 96 ILE A C 1
ATOM 784 O O . ILE A 1 96 ? -9.013 -10.931 11.597 1.00 89.12 96 ILE A O 1
ATOM 788 N N . PRO A 1 97 ? -10.183 -9.065 11.988 1.00 87.81 97 PRO A N 1
ATOM 789 C CA . PRO A 1 97 ? -11.207 -9.790 12.742 1.00 87.81 97 PRO A CA 1
ATOM 790 C C . PRO A 1 97 ? -11.940 -10.839 11.906 1.00 87.81 97 PRO A C 1
ATOM 792 O O . PRO A 1 97 ? -12.111 -11.960 12.375 1.00 87.81 97 PRO A O 1
ATOM 795 N N . TYR A 1 98 ? -12.308 -10.495 10.671 1.00 90.00 98 TYR A N 1
ATOM 796 C CA . TYR A 1 98 ? -12.989 -11.414 9.766 1.00 90.00 98 TYR A CA 1
ATOM 797 C C . TYR A 1 98 ? -12.105 -12.612 9.391 1.00 90.00 98 TYR A C 1
ATOM 799 O O . TYR A 1 98 ? -12.566 -13.747 9.393 1.00 90.00 98 TYR A O 1
ATOM 807 N N . GLN A 1 99 ? -10.811 -12.381 9.158 1.00 93.81 99 GLN A N 1
ATOM 808 C CA . GLN A 1 99 ? -9.823 -13.433 8.916 1.00 93.81 99 GLN A CA 1
ATOM 809 C C . GLN A 1 99 ? -9.724 -14.398 10.101 1.00 93.81 99 GLN A C 1
ATOM 811 O O . GLN A 1 99 ? -9.629 -15.601 9.884 1.00 93.81 99 GLN A O 1
ATOM 816 N N . TYR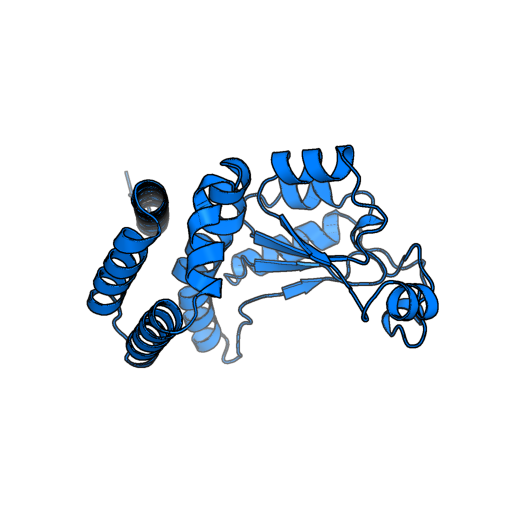 A 1 100 ? -9.772 -13.903 11.345 1.00 90.56 100 TYR A N 1
ATOM 817 C CA . TYR A 1 100 ? -9.784 -14.768 12.530 1.00 90.56 100 TYR A CA 1
ATOM 818 C C . TYR A 1 100 ? -11.055 -15.616 12.619 1.00 90.56 100 TYR A C 1
ATOM 820 O O . TYR A 1 100 ? -10.944 -16.816 12.841 1.00 90.56 100 TYR A O 1
ATOM 828 N N . GLU A 1 101 ? -12.232 -15.014 12.419 1.00 92.31 101 GLU A N 1
ATOM 829 C CA . GLU A 1 101 ? -13.511 -15.742 12.406 1.00 92.31 101 GLU A CA 1
ATOM 830 C C . GLU A 1 101 ? -13.503 -16.832 11.323 1.00 92.31 101 GLU A C 1
ATOM 832 O O . GLU A 1 101 ? -13.761 -18.000 11.605 1.00 92.31 101 GLU A O 1
ATOM 837 N N . LEU A 1 102 ? -13.081 -16.478 10.106 1.00 94.50 102 LEU A N 1
ATOM 838 C CA . LEU A 1 102 ? -12.959 -17.420 8.997 1.00 94.50 102 LEU A CA 1
ATOM 839 C C . LEU A 1 102 ? -11.914 -18.516 9.271 1.00 94.50 102 LEU A C 1
ATOM 841 O O . LEU A 1 102 ? -12.116 -19.664 8.882 1.00 94.50 102 LEU A O 1
ATOM 845 N N . SER A 1 103 ? -10.812 -18.190 9.954 1.00 95.31 103 SER A N 1
ATOM 846 C CA . SER A 1 103 ? -9.787 -19.177 10.324 1.00 95.31 103 SER A CA 1
ATOM 847 C C . SER A 1 103 ? -10.319 -20.207 11.323 1.00 95.31 103 SER A C 1
ATOM 849 O O . SER A 1 103 ? -10.018 -21.396 11.206 1.00 95.31 103 SER A O 1
ATOM 851 N N . GLU A 1 104 ? -11.123 -19.767 12.297 1.00 94.69 104 GLU A N 1
ATOM 852 C CA . GLU A 1 104 ? -11.785 -20.654 13.261 1.00 94.69 104 GLU A CA 1
ATOM 853 C C . GLU A 1 104 ? -12.789 -21.582 12.562 1.00 94.69 104 GLU A C 1
ATOM 855 O O . GLU A 1 104 ? -12.786 -22.787 12.822 1.00 94.69 104 GLU A O 1
ATOM 860 N N . ASP A 1 105 ? -13.582 -21.045 11.630 1.00 95.69 105 ASP A N 1
ATOM 861 C CA . ASP A 1 105 ? -14.584 -21.805 10.877 1.00 95.69 105 ASP A CA 1
ATOM 862 C C . ASP A 1 105 ? -13.958 -22.840 9.926 1.00 95.69 105 ASP A C 1
ATOM 864 O O . ASP A 1 105 ? -14.440 -23.972 9.824 1.00 95.69 105 ASP A O 1
ATOM 868 N N . LEU A 1 106 ? -12.879 -22.474 9.225 1.00 95.38 106 LEU A N 1
ATOM 869 C CA . LEU A 1 106 ? -12.200 -23.358 8.271 1.00 95.38 106 LEU A CA 1
ATOM 870 C C . LEU A 1 106 ? -11.219 -24.333 8.939 1.00 95.38 106 LEU A C 1
ATOM 872 O O . LEU A 1 106 ? -10.834 -25.332 8.327 1.00 95.38 106 LEU A O 1
ATOM 876 N N . GLY A 1 107 ? -10.784 -24.048 10.170 1.00 96.75 107 GLY A N 1
ATOM 877 C CA . GLY A 1 107 ? -9.742 -24.810 10.860 1.00 96.75 107 GLY A CA 1
ATOM 878 C C . GLY A 1 107 ? -8.346 -24.654 10.241 1.00 96.75 107 GLY A C 1
ATOM 879 O O . GLY A 1 107 ? -7.499 -25.530 10.425 1.00 96.75 107 GLY A O 1
ATOM 880 N N . VAL A 1 108 ? -8.109 -23.572 9.493 1.00 96.31 108 VAL A N 1
ATOM 881 C CA . VAL A 1 108 ? -6.821 -23.225 8.869 1.00 96.31 108 VAL A CA 1
ATOM 882 C C . VAL A 1 108 ? -6.574 -21.724 8.970 1.00 96.31 108 VAL A C 1
ATOM 884 O O . VAL A 1 108 ? -7.520 -20.943 8.969 1.00 96.31 108 VAL A O 1
ATOM 887 N N . ASP A 1 109 ? -5.309 -21.312 9.024 1.00 94.88 109 ASP A N 1
ATOM 888 C CA . ASP A 1 109 ? -4.957 -19.893 9.098 1.00 94.88 109 ASP A CA 1
ATOM 889 C C . ASP A 1 109 ? -5.272 -19.161 7.783 1.00 94.88 109 ASP A C 1
ATOM 891 O O . ASP A 1 109 ? -4.835 -19.567 6.703 1.00 94.88 109 ASP A O 1
ATOM 895 N N . VAL A 1 110 ? -5.976 -18.033 7.887 1.00 95.38 110 VAL A N 1
ATOM 896 C CA . VAL A 1 110 ? -6.191 -17.089 6.785 1.00 95.38 110 VAL A CA 1
ATOM 897 C C . VAL A 1 110 ? -5.109 -16.002 6.833 1.00 95.38 110 VAL A C 1
ATOM 899 O O . VAL A 1 110 ? -4.934 -15.352 7.869 1.00 95.38 110 VAL A O 1
ATOM 902 N N . PRO A 1 111 ? -4.359 -15.770 5.740 1.00 95.56 111 PRO A N 1
ATOM 903 C CA . PRO A 1 111 ? -3.272 -14.801 5.747 1.00 95.56 111 PRO A CA 1
ATOM 904 C C . PRO A 1 111 ? -3.795 -13.361 5.769 1.00 95.56 111 PRO A C 1
ATOM 906 O O . PRO A 1 111 ? -4.840 -13.053 5.206 1.00 95.56 111 PRO A O 1
ATOM 909 N N . TRP A 1 112 ? -3.018 -12.450 6.361 1.00 93.81 112 TRP A N 1
ATOM 910 C CA . TRP A 1 112 ? -3.352 -11.020 6.386 1.00 93.81 112 TRP A CA 1
ATOM 911 C C . TRP A 1 112 ? -3.172 -10.327 5.024 1.00 93.81 112 TRP A C 1
ATOM 913 O O . TRP A 1 112 ? -3.899 -9.390 4.692 1.00 93.81 112 TRP A O 1
ATOM 923 N N . THR A 1 113 ? -2.190 -10.784 4.247 1.00 96.44 113 THR A N 1
ATOM 924 C CA . THR A 1 113 ? -1.777 -10.213 2.961 1.00 96.44 113 THR A CA 1
ATOM 925 C C . THR A 1 113 ? -1.521 -11.325 1.952 1.00 96.44 113 THR A C 1
ATOM 927 O O . THR A 1 113 ? -1.182 -12.447 2.336 1.00 96.44 113 THR A O 1
ATOM 930 N N . MET A 1 114 ? -1.646 -11.006 0.667 1.00 96.75 114 MET A N 1
ATOM 931 C CA . MET A 1 114 ? -1.323 -11.906 -0.437 1.00 96.75 114 MET A CA 1
ATOM 932 C C . MET A 1 114 ? -0.234 -11.289 -1.310 1.00 96.75 114 MET A C 1
ATOM 934 O O . MET A 1 114 ? -0.298 -10.103 -1.629 1.00 96.75 114 MET A O 1
ATOM 938 N N . LEU A 1 115 ? 0.751 -12.095 -1.705 1.00 97.12 115 LEU A N 1
ATOM 939 C CA . LEU A 1 115 ? 1.749 -11.718 -2.702 1.00 97.12 115 LEU A CA 1
ATOM 940 C C . LEU A 1 115 ? 1.364 -12.332 -4.050 1.00 97.12 115 LEU A C 1
ATOM 942 O O . LEU A 1 115 ? 1.083 -13.527 -4.119 1.00 97.12 115 LEU A O 1
ATOM 946 N N . ILE A 1 116 ? 1.336 -11.511 -5.098 1.00 96.44 116 ILE A N 1
ATOM 947 C CA . ILE A 1 116 ? 1.000 -11.909 -6.466 1.00 96.44 116 ILE A CA 1
ATOM 948 C C . ILE A 1 116 ? 2.127 -11.451 -7.390 1.00 96.44 116 ILE A C 1
ATOM 950 O O . ILE A 1 116 ? 2.494 -10.278 -7.396 1.00 96.44 116 ILE A O 1
ATOM 954 N N . ASP A 1 117 ? 2.631 -12.366 -8.208 1.00 94.69 117 ASP A N 1
ATOM 955 C CA . ASP A 1 117 ? 3.557 -12.054 -9.293 1.00 94.69 117 ASP A CA 1
ATOM 956 C C . ASP A 1 117 ? 2.735 -11.965 -10.592 1.00 94.69 117 ASP A C 1
ATOM 958 O O . ASP A 1 117 ? 2.420 -13.000 -11.184 1.00 94.69 117 ASP A O 1
ATOM 962 N N . PRO A 1 118 ? 2.309 -10.762 -11.037 1.00 95.12 118 PRO A N 1
ATOM 963 C CA . PRO A 1 118 ? 1.454 -10.622 -12.218 1.00 95.12 118 PRO A CA 1
ATOM 964 C C . PRO A 1 118 ? 2.169 -11.068 -13.498 1.00 95.12 118 PRO A C 1
ATOM 966 O O . PRO A 1 118 ? 1.535 -11.522 -14.452 1.00 95.12 118 PRO A O 1
ATOM 969 N N . THR A 1 119 ? 3.496 -10.949 -13.517 1.00 93.50 119 THR A N 1
ATOM 970 C CA . THR A 1 119 ? 4.345 -11.371 -14.622 1.00 93.50 119 THR A CA 1
ATOM 971 C C . THR A 1 119 ? 5.740 -11.762 -14.137 1.00 93.50 119 THR A C 1
ATOM 973 O O . THR A 1 119 ? 6.282 -11.207 -13.179 1.00 93.50 119 THR A O 1
ATOM 976 N N . SER A 1 120 ? 6.340 -12.713 -14.842 1.00 92.31 120 SER A N 1
ATOM 977 C CA . SER A 1 12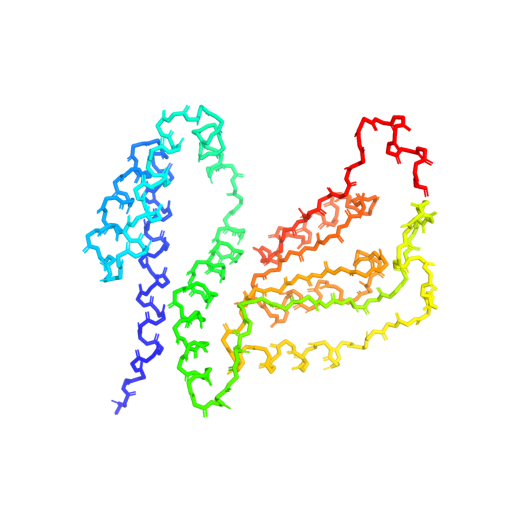0 ? 7.757 -13.077 -14.735 1.00 92.31 120 SER A CA 1
ATOM 978 C C . SER A 1 120 ? 8.666 -12.196 -15.606 1.00 92.31 120 SER A C 1
ATOM 980 O O . SER A 1 120 ? 9.892 -12.264 -15.496 1.00 92.31 120 SER A O 1
ATOM 982 N N . ALA A 1 121 ? 8.095 -11.362 -16.483 1.00 92.62 121 ALA A N 1
ATOM 983 C CA . ALA A 1 121 ? 8.855 -10.452 -17.326 1.00 92.62 121 ALA A CA 1
ATOM 984 C C . ALA A 1 121 ? 9.556 -9.384 -16.475 1.00 92.62 121 ALA A C 1
ATOM 986 O O . ALA A 1 121 ? 8.989 -8.857 -15.523 1.00 92.62 121 ALA A O 1
ATOM 987 N N . CYS A 1 122 ? 10.795 -9.049 -16.834 1.00 93.56 122 CYS A N 1
ATOM 988 C CA . CYS A 1 122 ? 11.589 -8.020 -16.167 1.00 93.56 122 CYS A CA 1
ATOM 989 C C . CYS A 1 122 ? 12.451 -7.283 -17.193 1.00 93.56 122 CYS A C 1
ATOM 991 O O . CYS A 1 122 ? 12.992 -7.907 -18.111 1.00 93.56 122 CYS A O 1
ATOM 993 N N . ASN A 1 123 ? 12.613 -5.971 -17.017 1.00 93.50 123 ASN A N 1
ATOM 994 C CA . ASN A 1 123 ? 13.477 -5.136 -17.851 1.00 93.50 123 ASN A CA 1
ATOM 995 C C . ASN A 1 123 ? 14.961 -5.141 -17.418 1.00 93.50 123 ASN A C 1
ATOM 997 O O . ASN A 1 123 ? 15.774 -4.496 -18.076 1.00 93.50 123 ASN A O 1
ATOM 1001 N N . LEU A 1 124 ? 15.322 -5.879 -16.359 1.00 92.69 124 LEU A N 1
ATOM 1002 C CA . LEU A 1 124 ? 16.696 -6.070 -15.864 1.00 92.69 124 LEU A CA 1
ATOM 1003 C C . LEU A 1 124 ? 17.101 -7.560 -15.848 1.00 92.69 124 LEU A C 1
ATOM 1005 O O . LEU A 1 124 ? 16.285 -8.442 -16.138 1.00 92.69 124 LEU A O 1
ATOM 1009 N N . ASN A 1 125 ? 18.369 -7.853 -15.525 1.00 91.06 125 ASN A N 1
ATOM 1010 C CA . ASN A 1 125 ? 18.915 -9.218 -15.442 1.00 91.06 125 ASN A CA 1
ATOM 1011 C C . ASN A 1 125 ? 19.789 -9.407 -14.194 1.00 91.06 125 ASN A C 1
ATOM 1013 O O . ASN A 1 125 ? 20.917 -9.890 -14.289 1.00 91.06 125 ASN A O 1
ATOM 1017 N N . CYS A 1 126 ? 19.260 -9.023 -13.031 1.00 91.75 126 CYS A N 1
ATOM 1018 C CA . CYS A 1 126 ? 20.070 -8.907 -11.829 1.00 91.75 126 CYS A CA 1
ATOM 1019 C C . CYS A 1 126 ? 20.770 -10.223 -11.426 1.00 91.75 126 CYS A C 1
ATOM 1021 O O . CYS A 1 126 ? 20.151 -11.292 -11.421 1.00 91.75 126 CYS A O 1
ATOM 1023 N N . GLU A 1 127 ? 22.027 -10.139 -10.987 1.00 90.06 127 GLU A N 1
ATOM 1024 C CA . GLU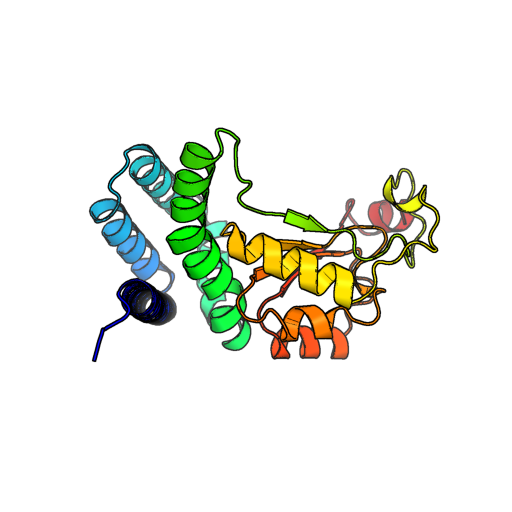 A 1 127 ? 22.784 -11.276 -10.461 1.00 90.06 127 GLU A CA 1
ATOM 1025 C C . GLU A 1 127 ? 22.072 -11.880 -9.233 1.00 90.06 127 GLU A C 1
ATOM 1027 O O . GLU A 1 127 ? 21.665 -11.171 -8.299 1.00 90.06 127 GLU A O 1
ATOM 1032 N N . GLY A 1 128 ? 21.884 -13.205 -9.251 1.00 87.38 128 GLY A N 1
ATOM 1033 C CA . GLY A 1 128 ? 21.204 -13.950 -8.186 1.00 87.38 128 GLY A CA 1
ATOM 1034 C C . GLY A 1 128 ? 19.699 -13.675 -8.071 1.00 87.38 128 GLY A C 1
ATOM 1035 O O . GLY A 1 128 ? 19.128 -13.850 -6.994 1.00 87.38 128 GLY A O 1
ATOM 1036 N N . CYS A 1 129 ? 19.049 -13.182 -9.130 1.00 88.94 129 CYS A N 1
ATOM 1037 C CA . CYS A 1 129 ? 17.606 -12.957 -9.133 1.00 88.94 129 CYS A CA 1
ATOM 1038 C C . CYS A 1 129 ? 16.832 -14.266 -9.323 1.00 88.94 129 CYS A C 1
ATOM 1040 O O . CYS A 1 129 ? 16.804 -14.803 -10.426 1.00 88.94 129 CYS A O 1
ATOM 1042 N N . TRP A 1 130 ? 16.130 -14.721 -8.282 1.00 81.94 130 TRP A N 1
ATOM 1043 C CA . TRP A 1 130 ? 15.241 -15.887 -8.366 1.00 81.94 130 TRP A CA 1
ATOM 1044 C C . TRP A 1 130 ? 14.139 -15.705 -9.426 1.00 81.94 130 TRP A C 1
ATOM 1046 O O . TRP A 1 130 ? 13.861 -16.622 -10.190 1.00 81.94 130 TRP A O 1
ATOM 1056 N N . ALA A 1 131 ? 13.567 -14.499 -9.540 1.00 79.12 131 ALA A N 1
ATOM 1057 C CA . ALA A 1 131 ? 12.540 -14.195 -10.535 1.00 79.12 131 ALA A CA 1
ATOM 1058 C C . ALA A 1 131 ? 13.089 -14.142 -11.974 1.00 79.12 131 ALA A C 1
ATOM 1060 O O . ALA A 1 131 ? 12.357 -14.380 -12.932 1.00 79.12 131 ALA A O 1
ATOM 1061 N N . GLY A 1 132 ? 14.387 -13.862 -12.132 1.00 68.50 132 GLY A N 1
ATOM 1062 C CA . GLY A 1 132 ? 15.076 -13.863 -13.423 1.00 68.50 132 GLY A CA 1
ATOM 1063 C C . GLY A 1 132 ? 15.335 -15.263 -13.986 1.00 68.50 132 GLY A C 1
ATOM 1064 O O . GLY A 1 132 ? 15.642 -15.377 -15.172 1.00 68.50 132 GLY A O 1
ATOM 1065 N N . GLU A 1 133 ? 15.200 -16.310 -13.164 1.00 71.06 133 GLU A N 1
ATOM 1066 C CA . GLU A 1 133 ? 15.339 -17.714 -13.575 1.00 71.06 133 GLU A CA 1
ATOM 1067 C C . GLU A 1 133 ? 14.050 -18.289 -14.188 1.00 71.06 133 GLU A C 1
ATOM 1069 O O . GLU A 1 133 ? 14.089 -19.345 -14.824 1.00 71.06 133 GLU A O 1
ATOM 1074 N N . TYR A 1 134 ? 12.910 -17.605 -14.033 1.00 69.88 134 TYR A N 1
ATOM 1075 C CA . TYR A 1 134 ? 11.643 -18.023 -14.630 1.00 69.88 134 TYR A CA 1
ATOM 1076 C C . TYR A 1 134 ? 11.596 -17.794 -16.144 1.00 69.88 134 TYR A C 1
ATOM 1078 O O . TYR A 1 134 ? 12.287 -16.938 -16.707 1.00 69.88 134 TYR A O 1
ATOM 1086 N N . ASN A 1 135 ? 10.714 -18.537 -16.819 1.00 68.12 135 ASN A N 1
ATOM 1087 C CA . ASN A 1 135 ? 10.366 -18.256 -18.207 1.00 68.12 135 ASN A CA 1
ATOM 1088 C C . ASN A 1 135 ? 9.689 -16.885 -18.279 1.00 68.12 135 ASN A C 1
ATOM 1090 O O . ASN A 1 135 ? 8.504 -16.780 -17.990 1.00 68.12 135 ASN A O 1
ATOM 1094 N N . LYS A 1 136 ? 10.418 -15.856 -18.727 1.00 71.19 136 LYS A N 1
ATOM 1095 C CA . LYS A 1 136 ? 9.970 -14.447 -18.800 1.00 71.19 136 LYS A CA 1
ATOM 1096 C C . LYS A 1 136 ? 8.691 -14.182 -19.621 1.00 71.19 136 LYS A C 1
ATOM 1098 O O . LYS A 1 136 ? 8.295 -13.031 -19.774 1.00 71.19 136 LYS A O 1
ATOM 1103 N N . SER A 1 137 ? 8.093 -15.212 -20.217 1.00 75.00 137 SER A N 1
ATOM 1104 C CA . SER A 1 137 ? 6.832 -15.161 -20.960 1.00 75.00 137 SER A CA 1
ATOM 1105 C C . SER A 1 137 ? 5.593 -15.341 -20.087 1.00 75.00 137 SER A C 1
ATOM 1107 O O . SER A 1 137 ? 4.491 -15.078 -20.565 1.00 75.00 137 SER A O 1
ATOM 1109 N N . ASP A 1 138 ? 5.741 -15.812 -18.848 1.00 84.50 138 ASP A N 1
ATOM 1110 C CA . ASP A 1 138 ? 4.588 -16.111 -18.005 1.00 84.50 138 ASP A CA 1
ATOM 1111 C C . ASP A 1 138 ? 3.989 -14.802 -17.479 1.00 84.50 138 ASP A C 1
ATOM 1113 O O . ASP A 1 138 ? 4.656 -14.022 -16.790 1.00 84.50 138 ASP A O 1
ATOM 1117 N N . SER A 1 139 ? 2.728 -14.554 -17.829 1.00 92.06 139 SER A N 1
ATOM 1118 C CA . SER A 1 139 ? 1.934 -13.412 -17.380 1.00 92.06 139 SER A CA 1
ATOM 1119 C C . SER A 1 139 ? 0.520 -13.887 -17.091 1.00 92.06 139 SER A C 1
ATOM 1121 O O . SER A 1 139 ? -0.074 -14.599 -17.902 1.00 92.06 139 SER A O 1
ATOM 1123 N N . LEU A 1 140 ? -0.025 -13.479 -15.950 1.00 94.50 140 LEU A N 1
ATOM 1124 C CA . LEU A 1 140 ? -1.437 -13.687 -15.655 1.00 94.50 140 LEU A CA 1
ATOM 1125 C C . LEU A 1 140 ? -2.263 -12.709 -16.492 1.00 94.50 140 LEU A C 1
ATOM 1127 O O . LEU A 1 140 ? -1.836 -11.580 -16.726 1.00 94.50 140 LEU A O 1
ATOM 1131 N N . ASP A 1 141 ? -3.432 -13.142 -16.960 1.00 96.81 141 ASP A N 1
ATOM 1132 C CA . ASP A 1 141 ? -4.385 -12.222 -17.574 1.00 96.81 141 ASP A CA 1
ATOM 1133 C C . ASP A 1 141 ? -5.136 -11.417 -16.502 1.00 96.81 141 ASP A C 1
ATOM 1135 O O . ASP A 1 141 ? -5.241 -11.814 -15.335 1.00 96.81 141 ASP A O 1
ATOM 1139 N N . PHE A 1 142 ? -5.688 -10.272 -16.906 1.00 97.75 142 PHE A N 1
ATOM 1140 C CA . PHE A 1 142 ? -6.464 -9.409 -16.018 1.00 97.75 142 PHE A CA 1
ATOM 1141 C C . PHE A 1 142 ? -7.595 -10.145 -15.301 1.00 97.75 142 PHE A C 1
ATOM 1143 O O . PHE A 1 142 ? -7.792 -9.937 -14.109 1.00 97.75 142 PHE A O 1
ATOM 1150 N N . ALA A 1 143 ? -8.330 -11.009 -16.008 1.00 98.38 143 ALA A N 1
ATOM 1151 C CA . ALA A 1 143 ? -9.475 -11.719 -15.445 1.00 98.38 143 ALA A CA 1
ATOM 1152 C C . ALA A 1 143 ? -9.057 -12.666 -14.310 1.00 98.38 143 ALA A C 1
ATOM 1154 O O . ALA A 1 143 ? -9.776 -12.821 -13.324 1.00 98.38 143 ALA A O 1
ATOM 1155 N N . THR A 1 144 ? -7.879 -13.273 -14.427 1.00 98.31 144 THR A N 1
ATOM 1156 C CA . THR A 1 144 ? -7.302 -14.141 -13.407 1.00 98.31 144 THR A CA 1
ATOM 1157 C C . THR A 1 144 ? -6.906 -13.342 -12.175 1.00 98.31 144 THR A C 1
ATOM 1159 O O . THR A 1 144 ? -7.285 -13.731 -11.073 1.00 98.31 144 THR A O 1
ATOM 1162 N N . ILE A 1 145 ? -6.199 -12.219 -12.342 1.00 98.19 145 ILE A N 1
ATOM 1163 C CA . ILE A 1 145 ? -5.806 -11.362 -11.211 1.00 98.19 145 ILE A CA 1
ATOM 1164 C C . ILE A 1 145 ? -7.046 -10.780 -10.523 1.00 98.19 145 ILE A C 1
ATOM 1166 O O . ILE A 1 145 ? -7.165 -10.871 -9.306 1.00 98.19 145 ILE A O 1
ATOM 1170 N N . ASP A 1 146 ? -7.998 -10.254 -11.291 1.00 98.62 146 ASP A N 1
ATOM 1171 C CA . ASP A 1 146 ? -9.266 -9.721 -10.788 1.00 98.62 146 ASP A CA 1
ATOM 1172 C C . ASP A 1 146 ? -10.042 -10.746 -9.955 1.00 98.62 146 ASP A C 1
ATOM 1174 O O . ASP A 1 146 ? -10.504 -10.450 -8.849 1.00 98.62 146 ASP A O 1
ATOM 1178 N N . ARG A 1 147 ? -10.140 -11.986 -10.451 1.00 98.62 147 ARG A N 1
ATOM 1179 C CA . ARG A 1 147 ? -10.766 -13.082 -9.711 1.00 98.62 147 ARG A CA 1
ATOM 1180 C C . ARG A 1 147 ? -10.013 -13.378 -8.415 1.00 98.62 147 ARG A C 1
ATOM 1182 O O . ARG A 1 147 ? -10.651 -13.448 -7.371 1.00 98.62 147 ARG A O 1
ATOM 1189 N N . ILE A 1 148 ? -8.684 -13.507 -8.464 1.00 98.38 148 ILE A N 1
ATOM 1190 C CA . ILE A 1 148 ? -7.852 -13.774 -7.277 1.00 98.38 148 ILE A CA 1
ATOM 1191 C C . ILE A 1 148 ? -8.045 -12.681 -6.222 1.00 98.38 148 ILE A C 1
ATOM 1193 O O . ILE A 1 148 ? -8.250 -12.990 -5.052 1.00 98.38 148 ILE A O 1
ATOM 1197 N N . ILE A 1 149 ? -8.012 -11.405 -6.617 1.00 98.56 149 ILE A N 1
ATOM 1198 C CA . ILE A 1 149 ? -8.194 -10.285 -5.687 1.00 98.56 149 ILE A CA 1
ATOM 1199 C C . ILE A 1 149 ? -9.623 -10.271 -5.135 1.00 98.56 149 ILE A C 1
ATOM 1201 O O . ILE A 1 149 ? -9.821 -10.022 -3.948 1.00 98.56 149 ILE A O 1
ATOM 1205 N N . THR A 1 150 ? -10.626 -10.565 -5.962 1.00 98.50 150 THR A N 1
ATOM 1206 C CA . THR A 1 150 ? -12.022 -10.659 -5.514 1.00 98.50 150 THR A CA 1
ATOM 1207 C C . THR A 1 150 ? -12.197 -11.758 -4.464 1.00 98.50 150 THR A C 1
ATOM 1209 O O . THR A 1 150 ? -12.734 -11.482 -3.394 1.00 98.50 150 THR A O 1
ATOM 1212 N N . GLU A 1 151 ? -11.662 -12.955 -4.711 1.00 97.94 151 GLU A N 1
ATOM 1213 C CA . GLU A 1 151 ? -11.657 -14.070 -3.751 1.00 97.94 151 GLU A CA 1
ATOM 1214 C C . GLU A 1 151 ? -10.875 -13.707 -2.473 1.00 97.94 151 GLU A C 1
ATOM 1216 O O . GLU A 1 151 ? -11.316 -13.988 -1.360 1.00 97.94 151 GLU A O 1
ATOM 1221 N N . ALA A 1 152 ? -9.751 -12.996 -2.597 1.00 97.75 152 ALA A N 1
ATOM 1222 C CA . ALA A 1 152 ? -8.984 -12.518 -1.449 1.00 97.75 152 ALA A CA 1
ATOM 1223 C C . ALA A 1 152 ? -9.810 -11.559 -0.566 1.00 97.75 152 ALA A C 1
ATOM 1225 O O . ALA A 1 152 ? -9.800 -11.676 0.663 1.00 97.75 152 ALA A O 1
ATOM 1226 N N . LYS A 1 153 ? -10.588 -10.652 -1.172 1.00 96.94 153 LYS A N 1
ATOM 1227 C CA . LYS A 1 153 ? -11.489 -9.744 -0.440 1.00 96.94 153 LYS A CA 1
ATOM 1228 C C . LYS A 1 153 ? -12.600 -10.483 0.295 1.00 96.94 153 LYS A C 1
ATOM 1230 O O . LYS A 1 153 ? -12.936 -10.094 1.416 1.00 96.94 153 LYS A O 1
ATOM 1235 N N . GLU A 1 154 ? -13.134 -11.549 -0.299 1.00 95.50 154 GLU A N 1
ATOM 1236 C CA . GLU A 1 154 ? -14.103 -12.440 0.353 1.00 95.50 154 GLU A CA 1
ATOM 1237 C C . GLU A 1 154 ? -13.514 -13.139 1.582 1.00 95.50 154 GLU A C 1
ATOM 1239 O O . GLU A 1 154 ? -14.266 -13.536 2.460 1.00 95.50 154 GLU A O 1
ATOM 1244 N N . MET A 1 155 ? -12.184 -13.226 1.688 1.00 95.88 155 MET A N 1
ATOM 1245 C CA . MET A 1 155 ? -11.457 -13.750 2.850 1.00 95.88 155 MET A CA 1
ATOM 1246 C C . MET A 1 155 ? -10.956 -12.650 3.803 1.00 95.88 155 MET A C 1
ATOM 1248 O O . MET A 1 155 ? -10.215 -12.926 4.743 1.00 95.88 155 MET A O 1
ATOM 1252 N N . GLY A 1 156 ? -11.329 -11.386 3.580 1.00 94.88 156 GLY A N 1
ATOM 1253 C CA . GLY A 1 156 ? -10.886 -10.253 4.398 1.00 94.88 156 GLY A CA 1
ATOM 1254 C C . GLY A 1 156 ? -9.490 -9.722 4.062 1.00 94.88 156 GLY A C 1
ATOM 1255 O O . GLY A 1 156 ? -8.946 -8.922 4.821 1.00 94.88 156 GLY A O 1
ATOM 1256 N N . ILE A 1 157 ? -8.889 -10.143 2.948 1.00 97.56 157 ILE A N 1
ATOM 1257 C CA . ILE A 1 157 ? -7.551 -9.721 2.521 1.00 97.56 157 ILE A CA 1
ATOM 1258 C C . ILE A 1 157 ? -7.675 -8.458 1.662 1.00 97.56 157 ILE A C 1
ATOM 1260 O O . ILE A 1 157 ? -8.059 -8.508 0.498 1.00 97.56 157 ILE A O 1
ATOM 1264 N N . TYR A 1 158 ? -7.326 -7.311 2.248 1.00 97.81 158 TYR A N 1
ATOM 1265 C CA . TYR A 1 158 ? -7.392 -5.991 1.595 1.00 97.81 158 TYR A CA 1
ATOM 1266 C C . TYR A 1 158 ? -6.027 -5.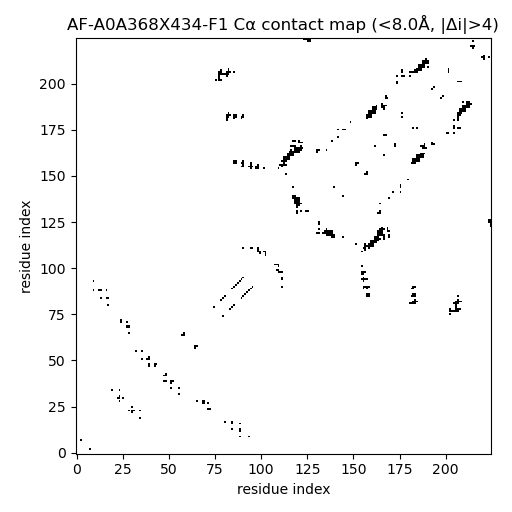309 1.463 1.00 97.81 158 TYR A C 1
ATOM 1268 O O . TYR A 1 158 ? -5.949 -4.116 1.167 1.00 97.81 158 TYR A O 1
ATOM 1276 N N . PHE A 1 159 ? -4.946 -6.043 1.716 1.00 98.19 159 PHE A N 1
ATOM 1277 C CA . PHE A 1 159 ? -3.595 -5.588 1.427 1.00 98.19 159 PHE A CA 1
ATOM 1278 C C . PHE A 1 159 ? -2.912 -6.622 0.541 1.00 98.19 159 PHE A C 1
ATOM 1280 O O . PHE A 1 159 ? -2.858 -7.797 0.900 1.00 98.19 159 PHE A O 1
ATOM 1287 N N . ILE A 1 160 ? -2.457 -6.194 -0.634 1.00 98.44 160 ILE A N 1
ATOM 1288 C CA . ILE A 1 160 ? -1.889 -7.079 -1.650 1.00 98.44 160 ILE A CA 1
ATOM 1289 C C . ILE A 1 160 ? -0.535 -6.539 -2.085 1.00 98.44 160 ILE A C 1
ATOM 1291 O O . ILE A 1 160 ? -0.354 -5.341 -2.301 1.00 98.44 160 ILE A O 1
ATOM 1295 N N . VAL A 1 161 ? 0.429 -7.442 -2.198 1.00 98.38 161 VAL A N 1
ATOM 1296 C CA . VAL A 1 161 ? 1.794 -7.136 -2.602 1.00 98.38 161 VAL A CA 1
ATOM 1297 C C . VAL A 1 161 ? 2.028 -7.668 -4.006 1.00 98.38 161 VAL A C 1
ATOM 1299 O O . VAL A 1 161 ? 1.853 -8.855 -4.253 1.00 98.38 161 VAL A O 1
ATOM 1302 N N . PHE A 1 162 ? 2.444 -6.808 -4.926 1.00 97.69 162 PHE A N 1
ATOM 1303 C CA . PHE A 1 162 ? 2.904 -7.207 -6.248 1.00 97.69 162 PHE A CA 1
ATOM 1304 C C . PHE A 1 162 ? 4.421 -7.360 -6.268 1.00 97.69 162 PHE A C 1
ATOM 1306 O O . PHE A 1 162 ? 5.156 -6.521 -5.746 1.00 97.69 162 PHE A O 1
ATOM 1313 N N . SER A 1 163 ? 4.877 -8.457 -6.856 1.00 93.00 163 SER A N 1
ATOM 1314 C CA . SER A 1 163 ? 6.283 -8.844 -6.992 1.00 93.00 163 SER A CA 1
ATOM 1315 C C . SER A 1 163 ? 6.480 -9.449 -8.398 1.00 93.00 163 SER A C 1
ATOM 1317 O O . SER A 1 163 ? 5.790 -9.053 -9.336 1.00 93.00 163 SER A O 1
ATOM 1319 N N . GLY A 1 164 ? 7.427 -10.359 -8.596 1.00 84.62 164 GLY A N 1
ATOM 1320 C CA . GLY A 1 164 ? 7.638 -11.101 -9.836 1.00 84.62 164 GLY A CA 1
ATOM 1321 C C . GLY A 1 164 ? 8.923 -10.667 -10.513 1.00 84.62 164 GLY A C 1
ATOM 1322 O O . GLY A 1 164 ? 9.893 -10.327 -9.836 1.00 84.62 164 GLY A O 1
ATOM 1323 N N . GLY A 1 165 ? 8.935 -10.688 -11.848 1.00 91.50 165 GLY A N 1
ATOM 1324 C CA . GLY A 1 165 ? 10.035 -10.104 -12.608 1.00 91.50 165 GLY A CA 1
ATOM 1325 C C . GLY A 1 165 ? 10.143 -8.604 -12.314 1.00 91.50 165 GLY A C 1
ATOM 1326 O O . GLY A 1 165 ? 10.970 -8.171 -11.519 1.00 91.50 165 GLY A O 1
ATOM 1327 N N . GLU A 1 166 ? 9.308 -7.794 -12.955 1.00 95.12 166 GLU A N 1
ATOM 1328 C CA . GLU A 1 166 ? 9.121 -6.381 -12.628 1.00 95.12 166 GLU A CA 1
ATOM 1329 C C . GLU A 1 166 ? 7.631 -6.020 -12.773 1.00 95.12 166 GLU A C 1
ATOM 1331 O O . GLU A 1 166 ? 7.134 -5.966 -13.897 1.00 95.12 166 GLU A O 1
ATOM 1336 N N . PRO A 1 167 ? 6.891 -5.742 -11.681 1.00 95.81 167 PRO A N 1
ATOM 1337 C CA . PRO A 1 167 ? 5.470 -5.410 -11.772 1.00 95.81 167 PRO A CA 1
ATOM 1338 C C . PRO A 1 167 ? 5.172 -4.251 -12.723 1.00 95.81 167 PRO A C 1
ATOM 1340 O O . PRO A 1 167 ? 4.144 -4.265 -13.393 1.00 95.81 167 PRO A O 1
ATOM 1343 N N . THR A 1 168 ? 6.070 -3.262 -12.811 1.00 96.88 168 THR A N 1
ATOM 1344 C CA . THR A 1 168 ? 5.868 -2.067 -13.647 1.00 96.88 168 THR A CA 1
ATOM 1345 C C . THR A 1 168 ? 5.905 -2.347 -15.153 1.00 96.88 168 THR A C 1
ATOM 1347 O O . THR A 1 168 ? 5.470 -1.495 -15.922 1.00 96.88 168 THR A O 1
ATOM 1350 N N . VAL A 1 169 ? 6.333 -3.541 -15.597 1.00 95.62 169 VAL A N 1
ATOM 1351 C CA . VAL A 1 169 ? 6.198 -3.958 -17.008 1.00 95.62 169 VAL A CA 1
ATOM 1352 C C . VAL A 1 169 ? 4.849 -4.614 -17.324 1.00 95.62 169 VAL A C 1
ATOM 1354 O O . VAL A 1 169 ? 4.557 -4.869 -18.493 1.00 95.62 169 VAL A O 1
ATOM 1357 N N . TYR A 1 170 ? 4.024 -4.915 -16.315 1.00 96.25 170 TYR A N 1
ATOM 1358 C CA . TYR A 1 170 ? 2.721 -5.536 -16.532 1.00 96.25 170 TYR A CA 1
ATOM 1359 C C . TYR A 1 170 ? 1.742 -4.521 -17.154 1.00 96.25 170 TYR A C 1
ATOM 1361 O O . TYR A 1 170 ? 1.462 -3.487 -16.544 1.00 96.25 170 TYR A O 1
ATOM 1369 N N . PRO A 1 171 ? 1.177 -4.790 -18.347 1.00 95.06 171 PRO A N 1
ATOM 1370 C CA . PRO A 1 171 ? 0.465 -3.775 -19.127 1.00 95.06 171 PRO A CA 1
ATOM 1371 C C . PRO A 1 171 ? -0.830 -3.272 -18.478 1.00 95.06 171 PRO A C 1
ATOM 1373 O O . PRO A 1 171 ? -1.254 -2.160 -18.764 1.00 95.06 171 PRO A O 1
ATOM 1376 N N . GLN A 1 172 ? -1.458 -4.077 -17.618 1.00 97.06 172 GLN A N 1
ATOM 1377 C CA . GLN A 1 172 ? -2.762 -3.777 -17.008 1.00 97.06 172 GLN A CA 1
ATOM 1378 C C . GLN A 1 172 ? -2.629 -3.446 -15.515 1.00 97.06 172 GLN A C 1
ATOM 1380 O O . GLN A 1 172 ? -3.564 -3.632 -14.739 1.00 97.06 172 GLN A O 1
ATOM 1385 N N . LEU A 1 173 ? -1.441 -3.006 -15.086 1.00 98.00 173 LEU A N 1
ATOM 1386 C CA . LEU A 1 173 ? -1.128 -2.753 -13.681 1.00 98.00 173 LEU A CA 1
ATOM 1387 C C . LEU A 1 173 ? -2.075 -1.721 -13.054 1.00 98.00 173 LEU A C 1
ATOM 1389 O O . LEU A 1 173 ? -2.689 -1.994 -12.025 1.00 98.00 173 LEU A O 1
ATOM 1393 N N . PHE A 1 174 ? -2.230 -0.560 -13.694 1.00 98.50 174 PHE A N 1
ATOM 1394 C CA . PHE A 1 174 ? -3.112 0.493 -13.189 1.00 98.50 174 PHE A CA 1
ATOM 1395 C C . PHE A 1 174 ? -4.594 0.132 -13.310 1.00 98.50 174 PHE A C 1
ATOM 1397 O O . PHE A 1 174 ? -5.346 0.453 -12.397 1.00 98.50 174 PHE A O 1
ATOM 1404 N N . ASP A 1 175 ? -5.001 -0.617 -14.342 1.00 98.56 175 ASP A N 1
ATOM 1405 C CA . ASP A 1 175 ? -6.386 -1.100 -14.471 1.00 98.56 175 ASP A CA 1
ATOM 1406 C C . ASP A 1 175 ? -6.797 -1.949 -13.253 1.00 98.56 175 ASP A C 1
ATOM 1408 O O . ASP A 1 175 ? -7.934 -1.884 -12.782 1.00 98.56 175 ASP A O 1
ATOM 1412 N N . ILE A 1 176 ? -5.864 -2.746 -12.718 1.00 98.62 176 ILE A N 1
ATOM 1413 C CA . ILE A 1 176 ? -6.082 -3.544 -11.507 1.00 98.62 176 ILE A CA 1
ATOM 1414 C C . ILE A 1 176 ? -6.208 -2.648 -10.271 1.00 98.62 176 ILE A C 1
ATOM 1416 O O . ILE A 1 176 ? -7.123 -2.840 -9.468 1.00 98.62 176 ILE A O 1
ATOM 1420 N N . PHE A 1 177 ? -5.326 -1.657 -10.118 1.00 98.50 177 PHE A N 1
ATOM 1421 C CA . PHE A 1 177 ? -5.388 -0.721 -8.992 1.00 98.50 177 PHE A CA 1
ATOM 1422 C C . PHE A 1 177 ? -6.682 0.099 -8.996 1.00 98.50 177 PHE A C 1
ATOM 1424 O O . PHE A 1 177 ? -7.285 0.272 -7.940 1.00 98.50 177 PHE A O 1
ATOM 1431 N N . GLU A 1 178 ? -7.138 0.538 -10.170 1.00 98.38 178 GLU A N 1
ATOM 1432 C CA . GLU A 1 178 ? -8.398 1.265 -10.352 1.00 98.38 178 GLU A CA 1
ATOM 1433 C C . GLU A 1 178 ? -9.617 0.392 -10.054 1.00 98.38 178 GLU A C 1
ATOM 1435 O O . GLU A 1 178 ? -10.555 0.838 -9.394 1.00 98.38 178 GLU A O 1
ATOM 1440 N N . LYS A 1 179 ? -9.614 -0.865 -10.514 1.00 98.38 179 LYS A N 1
ATOM 1441 C CA . LYS A 1 179 ? -10.735 -1.784 -10.284 1.00 98.38 179 LYS A CA 1
ATOM 1442 C C . LYS A 1 179 ? -10.906 -2.157 -8.810 1.00 98.38 179 LYS A C 1
ATOM 1444 O O . LYS A 1 179 ? -12.030 -2.379 -8.360 1.00 98.38 179 LYS A O 1
ATOM 1449 N N . HIS A 1 180 ? -9.804 -2.254 -8.076 1.00 98.31 180 HIS A N 1
ATOM 1450 C CA . HIS A 1 180 ? -9.781 -2.635 -6.666 1.00 98.31 180 HIS A CA 1
ATOM 1451 C C . HIS A 1 180 ? -9.371 -1.447 -5.787 1.00 98.31 180 HIS A C 1
ATOM 1453 O O . HIS A 1 180 ? -8.452 -1.536 -4.971 1.00 98.31 180 HIS A O 1
ATOM 1459 N N . ASP A 1 181 ? -10.076 -0.325 -5.944 1.00 97.31 181 ASP A N 1
ATOM 1460 C CA . ASP A 1 181 ? -9.868 0.917 -5.187 1.00 97.31 181 ASP A CA 1
ATOM 1461 C C . ASP A 1 181 ? -10.060 0.760 -3.666 1.00 97.31 181 ASP A C 1
ATOM 1463 O O . ASP A 1 181 ? -9.601 1.596 -2.887 1.00 97.31 181 ASP A O 1
ATOM 1467 N N . ASP A 1 182 ? -10.684 -0.337 -3.233 1.00 96.00 182 ASP A N 1
ATOM 1468 C CA . ASP A 1 182 ? -10.876 -0.754 -1.847 1.00 96.00 182 ASP A CA 1
ATOM 1469 C C . ASP A 1 182 ? -9.716 -1.586 -1.269 1.00 96.00 182 ASP A C 1
ATOM 1471 O O . ASP A 1 182 ? -9.720 -1.916 -0.078 1.00 96.00 182 ASP A O 1
ATOM 1475 N N . VAL A 1 183 ? -8.702 -1.898 -2.075 1.00 98.00 183 VAL A N 1
ATOM 1476 C CA . VAL A 1 183 ? -7.497 -2.643 -1.685 1.00 98.00 183 VAL A CA 1
ATOM 1477 C C . VAL A 1 183 ? -6.302 -1.697 -1.600 1.00 98.00 183 VAL A C 1
ATOM 1479 O O . VAL A 1 183 ? -6.162 -0.764 -2.387 1.00 98.00 183 VAL A O 1
ATOM 1482 N N . GLY A 1 184 ? -5.444 -1.898 -0.601 1.00 98.25 184 GLY A N 1
ATOM 1483 C CA . GLY A 1 184 ? -4.141 -1.248 -0.526 1.00 98.25 184 GLY A CA 1
ATOM 1484 C C . GLY A 1 184 ? -3.091 -2.116 -1.209 1.00 98.25 184 GLY A C 1
ATOM 1485 O O . GLY A 1 184 ? -2.943 -3.286 -0.863 1.00 98.25 184 GLY A O 1
ATOM 1486 N N . PHE A 1 185 ? -2.344 -1.543 -2.142 1.00 98.56 185 PHE A N 1
ATOM 1487 C CA . PHE A 1 185 ? -1.300 -2.232 -2.882 1.00 98.56 185 PHE A CA 1
ATOM 1488 C C . PHE A 1 185 ? 0.090 -1.772 -2.451 1.00 98.56 185 PHE A C 1
ATOM 1490 O O . PHE A 1 185 ? 0.344 -0.592 -2.201 1.00 98.56 185 PHE A O 1
ATOM 1497 N N . MET A 1 186 ? 1.024 -2.712 -2.414 1.00 98.44 186 MET A N 1
ATOM 1498 C CA . MET A 1 186 ? 2.456 -2.433 -2.415 1.00 98.44 186 MET A CA 1
ATOM 1499 C C . MET A 1 186 ? 3.075 -3.154 -3.603 1.00 98.44 186 MET A C 1
ATOM 1501 O O . MET A 1 186 ? 2.719 -4.294 -3.853 1.00 98.44 186 MET A O 1
ATOM 1505 N N . MET A 1 187 ? 4.010 -2.537 -4.316 1.00 97.69 187 MET A N 1
ATOM 1506 C CA . MET A 1 187 ? 4.747 -3.222 -5.382 1.00 97.69 187 MET A CA 1
ATOM 1507 C C . MET A 1 187 ? 6.246 -3.197 -5.108 1.00 97.69 187 MET A C 1
ATOM 1509 O O . MET A 1 187 ? 6.819 -2.126 -4.912 1.00 97.69 187 MET A O 1
ATOM 1513 N N . TYR A 1 188 ? 6.884 -4.364 -5.099 1.00 97.00 188 TYR A N 1
ATOM 1514 C CA . TYR A 1 188 ? 8.337 -4.461 -5.150 1.00 97.00 188 TYR A CA 1
ATOM 1515 C C . TYR A 1 188 ? 8.798 -4.166 -6.571 1.00 97.00 188 TYR A C 1
ATOM 1517 O O . TYR A 1 188 ? 8.414 -4.861 -7.502 1.00 97.00 188 TYR A O 1
ATOM 1525 N N . THR A 1 189 ? 9.607 -3.127 -6.742 1.00 96.94 189 THR A N 1
ATOM 1526 C CA . THR A 1 189 ? 10.006 -2.637 -8.066 1.00 96.94 189 THR A CA 1
ATOM 1527 C C . THR A 1 189 ? 11.467 -2.216 -8.070 1.00 96.94 189 THR A C 1
ATOM 1529 O O . THR A 1 189 ? 11.992 -1.687 -7.089 1.00 96.94 189 THR A O 1
ATOM 1532 N N . ASN A 1 190 ? 12.142 -2.408 -9.199 1.00 95.56 190 ASN A N 1
ATOM 1533 C CA . ASN A 1 190 ? 13.477 -1.870 -9.435 1.00 95.56 190 ASN A CA 1
ATOM 1534 C C . ASN A 1 190 ? 13.479 -0.335 -9.614 1.00 95.56 190 ASN A C 1
ATOM 1536 O O . ASN A 1 190 ? 14.545 0.290 -9.547 1.00 95.56 190 ASN A O 1
ATOM 1540 N N . GLY A 1 191 ? 12.297 0.266 -9.809 1.00 96.25 191 GLY A N 1
ATOM 1541 C CA . GLY A 1 191 ? 12.061 1.707 -9.891 1.00 96.25 191 GLY A CA 1
ATOM 1542 C C . GLY A 1 191 ? 12.505 2.372 -11.196 1.00 96.25 191 GLY A C 1
ATOM 1543 O O . GLY A 1 191 ? 12.354 3.579 -11.330 1.00 96.25 191 GLY A O 1
ATOM 1544 N N . THR A 1 192 ? 13.049 1.625 -12.160 1.00 95.94 192 THR A N 1
ATOM 1545 C CA . THR A 1 192 ? 13.604 2.191 -13.406 1.00 95.94 192 THR A CA 1
ATOM 1546 C C . THR A 1 192 ? 12.544 2.714 -14.375 1.00 95.94 192 THR A C 1
ATOM 1548 O O . THR A 1 192 ? 12.877 3.517 -15.241 1.00 95.94 192 THR A O 1
ATOM 1551 N N . LEU A 1 193 ? 11.292 2.273 -14.224 1.00 97.19 193 LEU A N 1
ATOM 1552 C CA . LEU A 1 193 ? 10.149 2.684 -15.048 1.00 97.19 193 LEU A CA 1
ATOM 1553 C C . LEU A 1 193 ? 9.218 3.679 -14.340 1.00 97.19 193 LEU A C 1
ATOM 1555 O O . LEU A 1 193 ? 8.185 4.038 -14.892 1.00 97.19 193 LEU A O 1
ATOM 1559 N N . ILE A 1 194 ? 9.562 4.120 -13.125 1.00 97.88 194 ILE A N 1
ATOM 1560 C CA . ILE A 1 194 ? 8.803 5.167 -12.434 1.00 97.88 194 ILE A CA 1
ATOM 1561 C C . ILE A 1 194 ? 9.317 6.522 -12.925 1.00 97.88 194 ILE A C 1
ATOM 1563 O O . ILE A 1 194 ? 10.296 7.054 -12.398 1.00 97.88 194 ILE A O 1
ATOM 1567 N N . ASP A 1 195 ? 8.660 7.053 -13.949 1.00 98.06 195 ASP A N 1
ATOM 1568 C CA . ASP A 1 195 ? 8.806 8.430 -14.415 1.00 98.06 195 ASP A CA 1
ATOM 1569 C C . ASP A 1 195 ? 7.669 9.326 -13.882 1.00 98.06 195 ASP A C 1
ATOM 1571 O O . ASP A 1 195 ? 6.888 8.914 -13.020 1.00 98.06 195 ASP A O 1
ATOM 1575 N N . ASP A 1 196 ? 7.604 10.574 -14.356 1.00 98.31 196 ASP A N 1
ATOM 1576 C CA . ASP A 1 196 ? 6.583 11.536 -13.927 1.00 98.31 196 ASP A CA 1
ATOM 1577 C C . ASP A 1 196 ? 5.163 11.071 -14.304 1.00 98.31 196 ASP A C 1
ATOM 1579 O O . ASP A 1 196 ? 4.252 11.185 -13.488 1.00 98.31 196 ASP A O 1
ATOM 1583 N N . GLU A 1 197 ? 4.974 10.479 -15.492 1.00 98.19 197 GLU A N 1
ATOM 1584 C CA . GLU A 1 197 ? 3.667 9.967 -15.933 1.00 98.19 197 GLU A CA 1
ATOM 1585 C C . GLU A 1 197 ? 3.225 8.787 -15.061 1.00 98.19 197 GLU A C 1
ATOM 1587 O O . GLU A 1 197 ? 2.087 8.737 -14.591 1.00 98.19 197 GLU A O 1
ATOM 1592 N N . PHE A 1 198 ? 4.138 7.860 -14.773 1.00 98.38 198 PHE A N 1
ATOM 1593 C CA . PHE A 1 198 ? 3.877 6.749 -13.870 1.00 98.38 198 PHE A CA 1
ATOM 1594 C C . PHE A 1 198 ? 3.527 7.251 -12.461 1.00 98.38 198 PHE A C 1
ATOM 1596 O O . PHE A 1 198 ? 2.584 6.759 -11.836 1.00 98.38 198 PHE A O 1
ATOM 1603 N N . ALA A 1 199 ? 4.260 8.246 -11.950 1.00 97.75 199 ALA A N 1
ATOM 1604 C CA . ALA A 1 199 ? 3.995 8.844 -10.645 1.00 97.75 199 ALA A CA 1
ATOM 1605 C C . ALA A 1 199 ? 2.625 9.545 -10.595 1.00 97.75 199 ALA A C 1
ATOM 1607 O O . ALA A 1 199 ? 1.907 9.398 -9.601 1.00 97.75 199 ALA A O 1
ATOM 1608 N N . ASP A 1 200 ? 2.232 10.235 -11.668 1.00 98.12 200 ASP A N 1
ATOM 1609 C CA . ASP A 1 200 ? 0.906 10.840 -11.812 1.00 98.12 200 ASP A CA 1
ATOM 1610 C C . ASP A 1 200 ? -0.194 9.770 -11.798 1.00 98.12 200 ASP A C 1
ATOM 1612 O O . ASP A 1 200 ? -1.147 9.883 -11.024 1.00 98.12 200 ASP A O 1
ATOM 1616 N N . ARG A 1 201 ? -0.025 8.659 -12.526 1.00 98.25 201 ARG A N 1
ATOM 1617 C CA . ARG A 1 201 ? -0.962 7.521 -12.466 1.00 98.25 201 ARG A CA 1
ATOM 1618 C C . ARG A 1 201 ? -1.067 6.925 -11.062 1.00 98.25 201 ARG A C 1
ATOM 1620 O O . ARG A 1 201 ? -2.162 6.595 -10.608 1.00 98.25 201 ARG A O 1
ATOM 1627 N N . MET A 1 202 ? 0.040 6.832 -10.321 1.00 98.12 202 MET A N 1
ATOM 1628 C CA . MET A 1 202 ? 0.004 6.403 -8.918 1.00 98.12 202 MET A CA 1
ATOM 1629 C C . MET A 1 202 ? -0.750 7.398 -8.019 1.00 98.12 202 MET A C 1
ATOM 1631 O O . MET A 1 202 ? -1.437 6.983 -7.083 1.00 98.12 202 MET A O 1
ATOM 1635 N N . LEU A 1 203 ? -0.629 8.705 -8.275 1.00 97.25 203 LEU A N 1
ATOM 1636 C CA . LEU A 1 203 ? -1.393 9.750 -7.584 1.00 97.25 203 LEU A CA 1
ATOM 1637 C C . LEU A 1 203 ? -2.887 9.684 -7.895 1.00 97.25 203 LEU A C 1
ATOM 1639 O O . LEU A 1 203 ? -3.680 9.922 -6.981 1.00 97.25 203 LEU A O 1
ATOM 1643 N N . GLU A 1 204 ? -3.257 9.353 -9.130 1.00 97.69 204 GLU A N 1
ATOM 1644 C CA . GLU A 1 204 ? -4.646 9.187 -9.562 1.00 97.69 204 GLU A CA 1
ATOM 1645 C C . GLU A 1 204 ? -5.329 8.026 -8.836 1.00 97.69 204 GLU A C 1
ATOM 1647 O O . GLU A 1 204 ? -6.373 8.232 -8.214 1.00 97.69 204 GLU A O 1
ATOM 1652 N N . VAL A 1 205 ? -4.720 6.834 -8.844 1.00 98.19 205 VAL A N 1
ATOM 1653 C CA . VAL A 1 205 ? -5.300 5.656 -8.174 1.00 98.19 205 VAL A CA 1
ATOM 1654 C C . VAL A 1 205 ? -5.213 5.763 -6.650 1.00 98.19 205 VAL A C 1
ATOM 1656 O O . VAL A 1 205 ? -6.113 5.334 -5.931 1.00 98.19 205 VAL A O 1
ATOM 1659 N N . GLY A 1 206 ? -4.138 6.362 -6.123 1.00 98.06 206 GLY A N 1
ATOM 1660 C CA . GLY A 1 206 ? -3.973 6.691 -4.705 1.00 98.06 206 GLY A CA 1
ATOM 1661 C C . GLY A 1 206 ? -3.950 5.501 -3.737 1.00 98.06 206 GLY A C 1
ATOM 1662 O O . GLY A 1 206 ? -3.893 5.706 -2.526 1.00 98.06 206 GLY A O 1
ATOM 1663 N N . ASN A 1 207 ? -4.003 4.261 -4.216 1.00 98.38 207 ASN A N 1
ATOM 1664 C CA . ASN A 1 207 ? -4.089 3.053 -3.397 1.00 98.38 207 ASN A CA 1
ATOM 1665 C C . ASN A 1 207 ? -2.862 2.138 -3.508 1.00 98.38 207 ASN A C 1
ATOM 1667 O O . ASN A 1 207 ? -2.896 1.042 -2.960 1.00 98.38 207 ASN A O 1
ATOM 1671 N N . VAL A 1 208 ? -1.771 2.581 -4.140 1.00 98.12 208 VAL A N 1
ATOM 1672 C CA . VAL A 1 208 ? -0.533 1.802 -4.318 1.00 98.12 208 VAL A CA 1
ATOM 1673 C C . VAL A 1 208 ? 0.692 2.541 -3.779 1.00 98.12 208 VAL A C 1
ATOM 1675 O O . VAL A 1 208 ? 0.777 3.758 -3.877 1.00 98.12 208 VAL A O 1
ATOM 1678 N N . THR A 1 209 ? 1.667 1.814 -3.228 1.00 97.19 209 THR A N 1
ATOM 1679 C CA . THR A 1 209 ? 2.986 2.351 -2.848 1.00 97.19 209 THR A CA 1
ATOM 1680 C C . THR A 1 209 ? 4.137 1.507 -3.414 1.00 97.19 209 THR A C 1
ATOM 1682 O O . THR A 1 209 ? 4.038 0.276 -3.413 1.00 97.19 209 THR A O 1
ATOM 1685 N N . PRO A 1 210 ? 5.248 2.110 -3.882 1.00 97.50 210 PRO A N 1
ATOM 1686 C CA . PRO A 1 210 ? 6.401 1.359 -4.353 1.00 97.50 210 PRO A CA 1
ATOM 1687 C C . PRO A 1 210 ? 7.344 1.017 -3.190 1.00 97.50 210 PRO A C 1
ATOM 1689 O O . PRO A 1 210 ? 7.689 1.862 -2.363 1.00 97.50 210 PRO A O 1
ATOM 1692 N N . ALA A 1 211 ? 7.827 -0.219 -3.168 1.00 97.25 211 ALA A N 1
ATOM 1693 C CA . ALA A 1 211 ? 8.978 -0.655 -2.394 1.00 97.25 211 ALA A CA 1
ATOM 1694 C C . ALA A 1 211 ? 10.168 -0.804 -3.356 1.00 97.25 211 ALA A C 1
ATOM 1696 O O . ALA A 1 211 ? 10.262 -1.779 -4.099 1.00 97.25 211 ALA A O 1
ATOM 1697 N N . ILE A 1 212 ? 11.045 0.205 -3.377 1.00 96.06 212 ILE A N 1
ATOM 1698 C CA . ILE A 1 212 ? 12.137 0.300 -4.355 1.00 96.06 212 ILE A CA 1
ATOM 1699 C C . ILE A 1 212 ? 13.325 -0.566 -3.925 1.00 96.06 212 ILE A C 1
ATOM 1701 O O . ILE A 1 212 ? 13.897 -0.361 -2.852 1.00 96.06 212 ILE A O 1
ATOM 1705 N N . SER A 1 213 ? 13.728 -1.489 -4.797 1.00 93.81 213 SER A N 1
ATOM 1706 C CA . SER A 1 213 ? 14.882 -2.369 -4.605 1.00 93.81 213 SER A CA 1
ATOM 1707 C C . SER A 1 213 ? 16.205 -1.611 -4.764 1.00 93.81 213 SER A C 1
ATOM 1709 O O . SER A 1 213 ? 16.571 -1.186 -5.867 1.00 93.81 2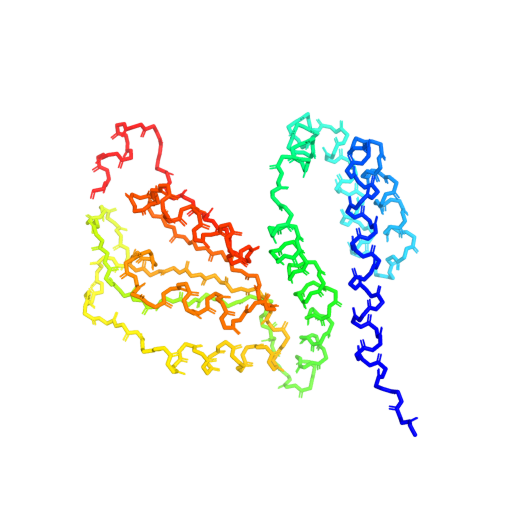13 SER A O 1
ATOM 1711 N N . LEU A 1 214 ? 16.937 -1.469 -3.656 1.00 93.75 214 LEU A N 1
ATOM 1712 C CA . LEU A 1 214 ? 18.259 -0.845 -3.570 1.00 93.75 214 LEU A CA 1
ATOM 1713 C C . LEU A 1 214 ? 19.232 -1.794 -2.866 1.00 93.75 214 LEU A C 1
ATOM 1715 O O . LEU A 1 214 ? 18.958 -2.261 -1.763 1.00 93.75 214 LEU A O 1
ATOM 1719 N N . GLU A 1 215 ? 20.376 -2.043 -3.497 1.00 91.31 215 GLU A N 1
ATOM 1720 C CA . GLU A 1 215 ? 21.370 -3.036 -3.050 1.00 91.31 215 GLU A CA 1
ATOM 1721 C C . GLU A 1 215 ? 22.541 -2.394 -2.299 1.00 91.31 215 GLU A C 1
ATOM 1723 O O . GLU A 1 215 ? 23.369 -3.068 -1.691 1.00 91.31 215 GLU A O 1
ATOM 1728 N N . GLY A 1 216 ? 22.613 -1.068 -2.342 1.00 93.56 216 GLY A N 1
ATOM 1729 C CA . GLY A 1 216 ? 23.668 -0.275 -1.742 1.00 93.56 216 GLY A CA 1
ATOM 1730 C C . GLY A 1 216 ? 23.678 1.119 -2.343 1.00 93.56 216 GLY A C 1
ATOM 1731 O O . GLY A 1 216 ? 22.634 1.661 -2.716 1.00 93.56 216 GLY A O 1
ATOM 1732 N N . PHE A 1 217 ? 24.868 1.700 -2.460 1.00 94.88 217 PHE A N 1
ATOM 1733 C CA . PHE A 1 217 ? 25.036 2.912 -3.243 1.00 94.88 217 PHE A CA 1
ATOM 1734 C C . PHE A 1 217 ? 25.028 2.567 -4.738 1.00 94.88 217 PHE A C 1
ATOM 1736 O O . PHE A 1 217 ? 24.689 1.455 -5.156 1.00 94.88 217 PHE A O 1
ATOM 1743 N N . ARG A 1 218 ? 25.315 3.575 -5.565 1.00 93.94 218 ARG A N 1
ATOM 1744 C CA . ARG A 1 218 ? 25.243 3.465 -7.022 1.00 93.94 218 ARG A CA 1
ATOM 1745 C C . ARG A 1 218 ? 26.074 2.296 -7.544 1.00 93.94 218 ARG A C 1
ATOM 1747 O O . ARG A 1 218 ? 25.552 1.498 -8.303 1.00 93.94 218 ARG A O 1
ATOM 1754 N N . GLU A 1 219 ? 27.332 2.184 -7.128 1.00 95.94 219 GLU A N 1
ATOM 1755 C CA . GLU A 1 219 ? 28.242 1.170 -7.670 1.00 95.94 219 GLU A CA 1
ATOM 1756 C C . GLU A 1 219 ? 27.772 -0.255 -7.359 1.00 95.94 219 GLU A C 1
ATOM 1758 O O . GLU A 1 219 ? 27.792 -1.111 -8.240 1.00 95.94 219 GLU A O 1
ATOM 1763 N N . GLU A 1 220 ? 27.304 -0.515 -6.137 1.00 94.62 220 GLU A N 1
ATOM 1764 C CA . GLU A 1 220 ? 26.799 -1.831 -5.742 1.00 94.62 220 GLU A 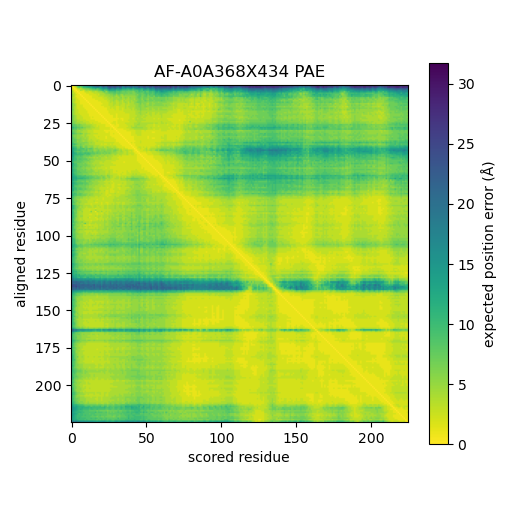CA 1
ATOM 1765 C C . GLU A 1 220 ? 25.481 -2.167 -6.442 1.00 94.62 220 GLU A C 1
ATOM 1767 O O . GLU A 1 220 ? 25.296 -3.289 -6.916 1.00 94.62 220 GLU A O 1
ATOM 1772 N N . THR A 1 221 ? 24.583 -1.184 -6.539 1.00 93.50 221 THR A N 1
ATOM 1773 C CA . THR A 1 221 ? 23.279 -1.349 -7.190 1.00 93.50 221 THR A CA 1
ATOM 1774 C C . THR A 1 221 ? 23.430 -1.574 -8.690 1.00 93.50 221 THR A C 1
ATOM 1776 O O . THR A 1 221 ? 22.829 -2.504 -9.223 1.00 93.50 221 THR A O 1
ATOM 1779 N N . ASP A 1 222 ? 24.261 -0.780 -9.363 1.00 91.94 222 ASP A N 1
ATOM 1780 C CA . ASP A 1 222 ? 24.486 -0.881 -10.806 1.00 91.94 222 ASP A CA 1
AT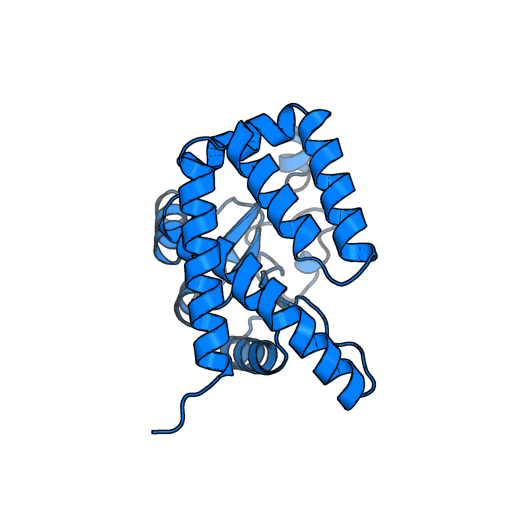OM 1781 C C . ASP A 1 222 ? 25.242 -2.162 -11.166 1.00 91.94 222 ASP A C 1
ATOM 1783 O O . ASP A 1 222 ? 24.960 -2.767 -12.192 1.00 91.94 222 ASP A O 1
ATOM 1787 N N . LYS A 1 223 ? 26.171 -2.620 -10.314 1.00 93.38 223 LYS A N 1
ATOM 1788 C CA . LYS A 1 223 ? 26.898 -3.874 -10.545 1.00 93.38 223 LYS A CA 1
ATOM 1789 C C . LYS A 1 223 ? 25.977 -5.094 -10.524 1.00 93.38 223 LYS A C 1
ATOM 1791 O O . LYS A 1 223 ? 26.248 -6.057 -11.236 1.00 93.38 223 LYS A O 1
ATOM 1796 N N . ARG A 1 224 ? 24.948 -5.085 -9.672 1.00 91.12 224 ARG A N 1
ATOM 1797 C CA . ARG A 1 224 ? 24.033 -6.221 -9.544 1.00 91.12 224 ARG A CA 1
ATOM 1798 C C . ARG A 1 224 ? 23.029 -6.298 -10.692 1.00 91.12 224 ARG A C 1
ATOM 1800 O O . ARG A 1 224 ? 22.606 -7.409 -10.980 1.00 91.12 224 ARG A O 1
ATOM 1807 N N . ARG A 1 225 ? 22.604 -5.172 -11.268 1.00 90.31 225 ARG A N 1
ATOM 1808 C CA . ARG A 1 225 ? 21.485 -5.068 -12.229 1.00 90.31 225 ARG A CA 1
ATOM 1809 C C . ARG A 1 225 ? 21.866 -5.459 -13.656 1.00 90.31 225 ARG A C 1
ATOM 1811 O O . ARG A 1 225 ? 20.988 -6.061 -14.322 1.00 90.31 225 ARG A O 1
#

Mean predicted aligned error: 5.21 Å

Secondary structure (DSSP, 8-state):
----HHHHHHHHHHHHHHHHHHHHHH-HHHHHHHHHHHHHHH--SHHHHHHHHHHHHHHHH-HHHHHHHHGGGGS-HHHIIIIIHIIIIIIIIIIHHHHHHHHHHHTSPPPS-EEE-SBS--S---TT-TGGGS-TT-B--HHHHHHHHHHHHHTT--EEEE-SS-GGG-TTHHHHHHHTTTSEEEEEE-STT--HHHHHHHHHH-SEEEEE---SSHHHHHHH-

Solvent-accessible surface area (backbone atoms only — not comparable to full-atom values): 12082 Å² total; per-residue (Å²): 136,86,80,59,63,66,62,50,50,53,53,51,51,53,52,50,50,55,50,49,50,60,47,25,61,76,40,39,78,63,37,44,57,53,52,47,56,52,47,43,72,66,43,84,50,68,71,56,34,50,50,46,51,51,51,54,49,47,49,74,76,34,71,64,54,51,58,56,49,58,45,58,70,75,50,54,67,43,37,52,66,15,25,51,38,11,43,52,43,42,21,52,64,51,5,48,58,47,18,51,54,51,16,65,76,69,73,47,90,56,64,71,59,48,80,45,56,56,24,27,33,50,98,66,66,40,72,89,39,73,40,70,72,46,69,52,80,47,59,67,53,70,70,57,52,53,48,52,53,52,56,34,46,76,52,27,28,18,34,40,35,36,30,48,35,26,39,89,72,44,92,59,51,65,62,51,49,55,75,41,53,67,32,13,37,37,32,46,31,75,54,86,77,66,46,71,69,50,49,49,53,42,50,70,51,7,15,61,45,81,46,68,65,72,75,61,57,68,70,54,34,62,71,37,68

Radius of gyration: 19.61 Å; Cα contacts (8 Å, |Δi|>4): 305; chains: 1; bounding box: 64×45×47 Å

Sequence (225 aa):
MSIDFELAKKYAADKLIKQALKYLEKDPEENFLQILDIGEKLARRDNHKNAIKIIKENYKTTPLIKKYLKKINDIAPSYKNGLLMNFFVNSAIFGIPYQYELSEDLGVDVPWTMLIDPTSACNLNCEGCWAGEYNKSDSLDFATIDRIITEAKEMGIYFIVFSGGEPTVYPQLFDIFEKHDDVGFMMYTNGTLIDDEFADRMLEVGNVTPAISLEGFREETDKRR